Protein AF-A0AAE0DU82-F1 (afdb_monomer)

Sequence (336 aa):
MIIFVWNACGLNSPRAFNILQNHKRDSNPDIMFLMETRCKQAKLETWRSKLGFDGKLVVDSVGNSGGLCLFWSNAVEVDLLSYSSGHIDVRVRQCSKPIWRFSGFYGNPVPTQRKHYWTLLRRLAGMCNLPWLCIGDFNEILYESEKVGGLKKSWQQMSEFREALDDCSLEDMGFVGPAYTWCNKREGTEMILERLGRGICSHEWRLAFPHSVITHMEFWGSDHRSLVLEAMDSSMGAKVGLKNTNKRFYFEECWAQDHECQDIVNNSWLVDTGGNNTDVILKNIGSCGMQLKAWNILKRRNLRQDIRKTKGCPPRGLSICETRFLEGNYCPRTST

Mean predicted aligned error: 12.9 Å

Nearest PDB structures (foldseek):
  7n8k-assembly2_B  TM=7.914E-01  e=3.452E-16  Homo sapiens
  2v0r-assembly2_B  TM=7.944E-01  e=5.832E-16  Homo sapiens
  7n94-assembly2_B  TM=8.069E-01  e=3.067E-14  Homo sapiens
  8uw3-assembly1_A  TM=6.279E-01  e=2.102E-15  Homo sapiens
  2voa-assembly1_B  TM=6.861E-01  e=1.657E-09  Archaeoglobus fulgidus

Organism: NCBI:txid43782

InterPro domains:
  IPR005135 Endonuclease/exonuclease/phosphatase [PF03372] (6-224)
  IPR036691 Endonuclease/exonuclease/phosphatase superfamily [G3DSA:3.60.10.10] (1-230)
  IPR036691 Endonuclease/exonuclease/phosphatase superfamily [SSF56219] (1-229)

Structure (mmCIF, N/CA/C/O backbone):
data_AF-A0AAE0DU82-F1
#
_entry.id   AF-A0AAE0DU82-F1
#
loop_
_atom_site.group_PDB
_atom_site.id
_atom_site.type_symbol
_atom_site.label_atom_id
_atom_site.label_alt_id
_atom_site.label_comp_id
_atom_site.label_asym_id
_atom_site.label_entity_id
_atom_site.label_seq_id
_atom_site.pdbx_PDB_ins_code
_atom_site.Cartn_x
_atom_site.Cartn_y
_atom_site.Cartn_z
_atom_site.occupancy
_atom_site.B_iso_or_equiv
_atom_site.auth_seq_id
_atom_site.auth_comp_id
_atom_site.auth_asym_id
_atom_site.auth_atom_id
_atom_site.pdbx_PDB_model_num
ATOM 1 N N . MET A 1 1 ? 5.533 8.622 -12.697 1.00 90.06 1 MET A N 1
ATOM 2 C CA . MET A 1 1 ? 4.265 7.866 -12.643 1.00 90.06 1 MET A CA 1
ATOM 3 C C . MET A 1 1 ? 3.673 8.095 -11.277 1.00 90.06 1 MET A C 1
ATOM 5 O O . MET A 1 1 ? 4.424 8.066 -10.308 1.00 90.06 1 MET A O 1
ATOM 9 N N . ILE A 1 2 ? 2.379 8.368 -11.204 1.00 94.81 2 ILE A N 1
ATOM 10 C CA . ILE A 1 2 ? 1.710 8.747 -9.958 1.00 94.81 2 ILE A CA 1
ATOM 11 C C . ILE A 1 2 ? 0.769 7.624 -9.533 1.00 94.81 2 ILE A C 1
ATOM 13 O O . ILE A 1 2 ? -0.062 7.164 -10.317 1.00 94.81 2 ILE A O 1
ATOM 17 N N . ILE A 1 3 ? 0.903 7.189 -8.282 1.00 97.88 3 ILE A N 1
ATOM 18 C CA . ILE A 1 3 ? 0.080 6.142 -7.683 1.00 97.88 3 ILE A CA 1
ATOM 19 C C . ILE A 1 3 ? -0.680 6.747 -6.505 1.00 97.88 3 ILE A C 1
ATOM 21 O O . ILE A 1 3 ? -0.078 7.218 -5.543 1.00 97.88 3 ILE A O 1
ATOM 25 N N . PHE A 1 4 ? -2.008 6.713 -6.571 1.00 97.81 4 PHE A N 1
ATOM 26 C CA . PHE A 1 4 ? -2.886 7.129 -5.482 1.00 97.81 4 PHE A CA 1
ATOM 27 C C . PHE A 1 4 ? -3.378 5.909 -4.708 1.00 97.81 4 PHE A C 1
ATOM 29 O O . PHE A 1 4 ? -3.847 4.942 -5.306 1.00 97.81 4 PHE A O 1
ATOM 36 N N . VAL A 1 5 ? -3.318 5.958 -3.380 1.00 98.12 5 VAL A N 1
ATOM 37 C CA . VAL A 1 5 ? -3.734 4.858 -2.507 1.00 98.12 5 VAL A CA 1
ATOM 38 C C . VAL A 1 5 ? -4.612 5.377 -1.387 1.00 98.12 5 VAL A C 1
ATOM 40 O O . VAL A 1 5 ? -4.241 6.325 -0.695 1.00 98.12 5 VAL A O 1
ATOM 43 N N . TRP A 1 6 ? -5.771 4.757 -1.167 1.00 96.69 6 TRP A N 1
ATOM 44 C CA . TRP A 1 6 ? -6.672 5.224 -0.120 1.00 96.69 6 TRP A CA 1
ATOM 45 C C . TRP A 1 6 ? -7.565 4.134 0.460 1.00 96.69 6 TRP A C 1
ATOM 47 O O . TRP A 1 6 ? -8.247 3.412 -0.266 1.00 96.69 6 TRP A O 1
ATOM 57 N N . ASN A 1 7 ? -7.594 4.057 1.790 1.00 96.12 7 ASN A N 1
ATOM 58 C CA . ASN A 1 7 ? -8.642 3.348 2.507 1.00 96.12 7 ASN A CA 1
ATOM 59 C C . ASN A 1 7 ? -9.837 4.299 2.641 1.00 96.12 7 ASN A C 1
ATOM 61 O O . ASN A 1 7 ? -9.815 5.266 3.405 1.00 96.12 7 ASN A O 1
ATOM 65 N N . ALA A 1 8 ? -10.855 4.064 1.818 1.00 91.38 8 ALA A N 1
ATOM 66 C CA . ALA A 1 8 ? -11.940 5.014 1.639 1.00 91.38 8 ALA A CA 1
ATOM 67 C C . ALA A 1 8 ? -13.082 4.831 2.647 1.00 91.38 8 ALA A C 1
ATOM 69 O O . ALA A 1 8 ? -13.958 5.692 2.726 1.00 91.38 8 ALA A O 1
ATOM 70 N N . CYS A 1 9 ? -13.096 3.721 3.396 1.00 90.56 9 CYS A N 1
ATOM 71 C CA . CYS A 1 9 ? -14.144 3.383 4.365 1.00 90.56 9 CYS A CA 1
ATOM 72 C C . CYS A 1 9 ? -15.578 3.490 3.811 1.00 90.56 9 CYS A C 1
ATOM 74 O O . CYS A 1 9 ? -16.533 3.797 4.529 1.00 90.56 9 CYS A O 1
ATOM 76 N N . GLY A 1 10 ? -15.735 3.172 2.527 1.00 87.56 10 GLY A N 1
ATOM 77 C CA . GLY A 1 10 ? -16.993 3.155 1.800 1.00 87.56 10 GLY A CA 1
ATOM 78 C C . GLY A 1 10 ? -17.086 4.229 0.720 1.00 87.56 10 GLY A C 1
ATOM 79 O O . GLY A 1 10 ? -17.100 5.429 0.978 1.00 87.56 10 GLY A O 1
ATOM 80 N N . LEU A 1 11 ? -17.294 3.780 -0.514 1.00 86.38 11 LEU A N 1
ATOM 81 C CA . LEU A 1 11 ? -17.494 4.630 -1.691 1.00 86.38 11 LEU A CA 1
ATOM 82 C C . LEU A 1 11 ? -18.977 4.835 -2.022 1.00 86.38 11 LEU A C 1
ATOM 84 O O . LEU A 1 11 ? -19.351 5.257 -3.114 1.00 86.38 11 LEU A O 1
ATOM 88 N N . ASN A 1 12 ? -19.872 4.553 -1.073 1.00 82.75 12 ASN A N 1
ATOM 89 C CA . ASN A 1 12 ? -21.305 4.619 -1.329 1.00 82.75 12 ASN A CA 1
ATOM 90 C C . ASN A 1 12 ? -21.920 6.026 -1.278 1.00 82.75 12 ASN A C 1
ATOM 92 O O . ASN A 1 12 ? -23.134 6.139 -1.417 1.00 82.75 12 ASN A O 1
ATOM 96 N N . SER A 1 13 ? -21.117 7.091 -1.183 1.00 84.19 13 SER A N 1
ATOM 97 C CA . SER A 1 13 ? -21.605 8.472 -1.091 1.00 84.19 13 SER A CA 1
ATOM 98 C C . SER A 1 13 ? -21.130 9.366 -2.251 1.00 84.19 13 SER A C 1
ATOM 100 O O . SER A 1 13 ? -20.004 9.205 -2.730 1.00 84.19 13 SER A O 1
ATOM 102 N N . PRO A 1 14 ? -21.934 10.365 -2.675 1.00 84.31 14 PRO A N 1
ATOM 103 C CA . PRO A 1 14 ? -21.485 11.403 -3.610 1.00 84.31 14 PRO A CA 1
ATOM 104 C C . PRO A 1 14 ? -20.272 12.183 -3.092 1.00 84.31 14 PRO A C 1
ATOM 106 O O . PRO A 1 14 ? -19.395 12.562 -3.860 1.00 84.31 14 PRO A O 1
ATOM 109 N N . ARG A 1 15 ? -20.182 12.372 -1.768 1.00 85.12 15 ARG A N 1
ATOM 110 C CA . ARG A 1 15 ? -19.039 13.024 -1.122 1.00 85.12 15 ARG A CA 1
ATOM 111 C C . ARG A 1 15 ? -17.735 12.273 -1.393 1.00 85.12 15 ARG A C 1
ATOM 113 O O . ARG A 1 15 ? -16.755 12.906 -1.769 1.00 85.12 15 ARG A O 1
ATOM 120 N N . ALA A 1 16 ? -17.734 10.946 -1.246 1.00 85.62 16 ALA A N 1
ATOM 121 C CA . ALA A 1 16 ? -16.565 10.118 -1.545 1.00 85.62 16 ALA A CA 1
ATOM 122 C C . ALA A 1 16 ? -16.157 10.219 -3.024 1.00 85.62 16 ALA A C 1
ATOM 124 O O . ALA A 1 16 ? -14.968 10.301 -3.324 1.00 85.62 16 ALA A O 1
ATOM 125 N N . PHE A 1 17 ? -17.130 10.292 -3.941 1.00 89.56 17 PHE A N 1
ATOM 126 C CA . PHE A 1 17 ? -16.843 10.507 -5.360 1.00 89.56 17 PHE A CA 1
ATOM 127 C C . PHE A 1 17 ? -16.178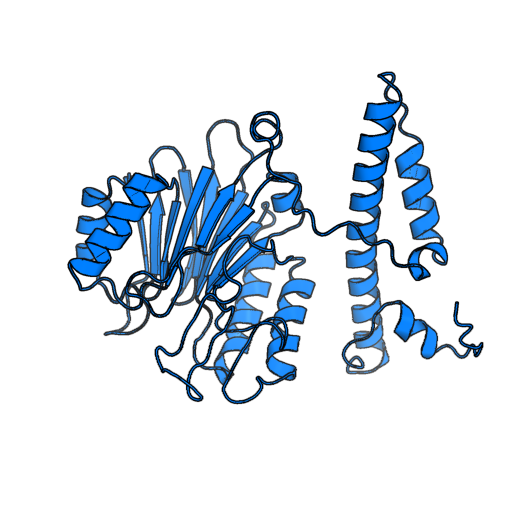 11.867 -5.609 1.00 89.56 17 PHE A C 1
ATOM 129 O O . PHE A 1 17 ? -15.146 11.922 -6.267 1.00 89.56 17 PHE A O 1
ATOM 136 N N . ASN A 1 18 ? -16.715 12.950 -5.038 1.00 86.88 18 ASN A N 1
ATOM 137 C CA . ASN A 1 18 ? -16.149 14.293 -5.199 1.00 86.88 18 ASN A CA 1
ATOM 138 C C . ASN A 1 18 ? -14.713 14.380 -4.657 1.00 86.88 18 ASN A C 1
ATOM 140 O O . ASN A 1 18 ? -13.865 15.032 -5.261 1.00 86.88 18 ASN A O 1
ATOM 144 N N . ILE A 1 19 ? -14.423 13.693 -3.548 1.00 85.75 19 ILE A N 1
ATOM 145 C CA . ILE A 1 19 ? -13.066 13.595 -2.994 1.00 85.75 19 ILE A CA 1
ATOM 146 C C . ILE A 1 19 ? -12.125 12.903 -3.986 1.00 85.75 19 ILE A C 1
ATOM 148 O O . ILE A 1 19 ? -11.064 13.444 -4.297 1.00 85.75 19 ILE A O 1
ATOM 152 N N . LEU A 1 20 ? -12.518 11.747 -4.534 1.00 89.19 20 LEU A N 1
ATOM 153 C CA . LEU A 1 20 ? -11.708 11.064 -5.548 1.00 89.19 20 LEU A CA 1
ATOM 154 C C . LEU A 1 20 ? -11.545 11.893 -6.822 1.00 89.19 20 LEU A C 1
ATOM 156 O O . LEU A 1 20 ? -10.467 11.893 -7.407 1.00 89.19 20 LEU A O 1
ATOM 160 N N . GLN A 1 21 ? -12.587 12.608 -7.245 1.00 90.50 21 GLN A N 1
ATOM 161 C CA . GLN A 1 21 ? -12.535 13.467 -8.423 1.00 90.50 21 GLN A CA 1
ATOM 162 C C . GLN A 1 21 ? -11.571 14.640 -8.222 1.00 90.50 21 GLN A C 1
ATOM 164 O O . GLN A 1 21 ? -10.791 14.937 -9.124 1.00 90.50 21 GLN A O 1
ATOM 169 N N . ASN A 1 22 ? -11.564 15.262 -7.038 1.00 84.94 22 ASN A N 1
ATOM 170 C CA . ASN A 1 22 ? -10.585 16.292 -6.692 1.00 84.94 22 ASN A CA 1
ATOM 171 C C . ASN A 1 22 ? -9.163 15.723 -6.723 1.00 84.94 22 ASN A C 1
ATOM 173 O O . ASN A 1 22 ? -8.316 16.260 -7.424 1.00 84.94 22 ASN A O 1
ATOM 177 N N . HIS A 1 23 ? -8.914 14.574 -6.086 1.00 83.06 23 HIS A N 1
ATOM 178 C CA . HIS A 1 23 ? -7.597 13.936 -6.151 1.00 83.06 23 HIS A CA 1
ATOM 179 C C . HIS A 1 23 ? -7.181 13.564 -7.578 1.00 83.06 23 HIS A C 1
ATOM 181 O O . HIS A 1 23 ? -6.016 13.742 -7.942 1.00 83.06 23 HIS A O 1
ATOM 187 N N . LYS A 1 24 ? -8.117 13.081 -8.405 1.00 86.50 24 LYS A N 1
ATOM 188 C CA . LYS A 1 24 ? -7.863 12.784 -9.818 1.00 86.50 24 LYS A CA 1
ATOM 189 C C . LYS A 1 24 ? -7.501 14.048 -10.595 1.00 86.50 24 LYS A C 1
ATOM 191 O O . LYS A 1 24 ? -6.575 14.000 -11.392 1.00 86.50 24 LYS A O 1
ATOM 196 N N . ARG A 1 25 ? -8.164 15.175 -10.338 1.00 83.19 25 ARG A N 1
ATOM 197 C CA . ARG A 1 25 ? -7.818 16.463 -10.950 1.00 83.19 25 ARG A CA 1
ATOM 198 C C . ARG A 1 25 ? -6.448 16.966 -10.491 1.00 83.19 25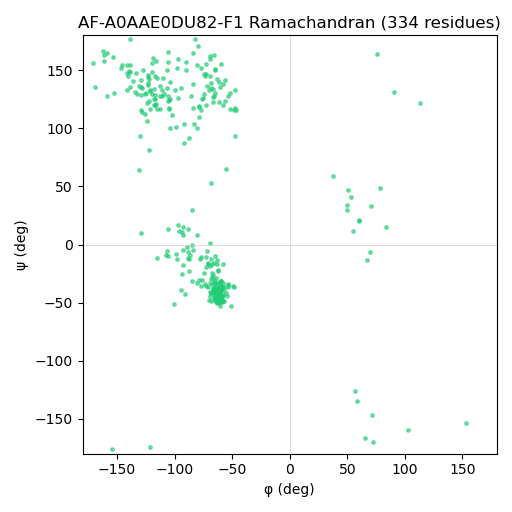 ARG A C 1
ATOM 200 O O . ARG A 1 25 ? -5.666 17.406 -11.322 1.00 83.19 25 ARG A O 1
ATOM 207 N N . ASP A 1 26 ? -6.167 16.889 -9.194 1.00 77.88 26 ASP A N 1
ATOM 208 C CA . ASP A 1 26 ? -5.009 17.556 -8.597 1.00 77.88 26 ASP A CA 1
ATOM 209 C C . ASP A 1 26 ? -3.705 16.763 -8.801 1.00 77.88 26 ASP A C 1
ATOM 211 O O . ASP A 1 26 ? -2.643 17.354 -8.966 1.00 77.88 26 ASP A O 1
ATOM 215 N N . SER A 1 27 ? -3.776 15.425 -8.813 1.00 81.12 27 SER A N 1
ATOM 216 C CA . SER A 1 27 ? -2.597 14.548 -8.940 1.00 81.12 27 SER A CA 1
ATOM 217 C C . SER A 1 27 ? -2.560 13.712 -10.219 1.00 81.12 27 SER A C 1
ATOM 219 O O . SER A 1 27 ? -1.535 13.111 -10.510 1.00 81.12 27 SER A O 1
ATOM 221 N N . ASN A 1 28 ? -3.660 13.649 -10.976 1.00 89.94 28 ASN A N 1
ATOM 222 C CA . ASN A 1 28 ? -3.808 12.844 -12.193 1.00 89.94 28 ASN A CA 1
ATOM 223 C C . ASN A 1 28 ? -3.110 11.464 -12.148 1.00 89.94 28 ASN A C 1
ATOM 225 O O . ASN A 1 28 ? -2.250 11.183 -12.982 1.00 89.94 28 ASN A O 1
ATOM 229 N N . PRO A 1 29 ? -3.463 10.589 -11.187 1.00 95.31 29 PRO A N 1
ATOM 230 C CA . PRO A 1 29 ? -2.777 9.322 -10.995 1.00 95.31 29 PRO A CA 1
ATOM 231 C C . PRO A 1 29 ? -2.914 8.409 -12.213 1.00 95.31 29 PRO A C 1
ATOM 233 O O . PRO A 1 29 ? -3.990 8.319 -12.820 1.00 95.31 29 PRO A O 1
ATOM 236 N N . ASP A 1 30 ? -1.820 7.705 -12.498 1.00 95.81 30 ASP A N 1
ATOM 237 C CA . ASP A 1 30 ? -1.733 6.625 -13.478 1.00 95.81 30 ASP A CA 1
ATOM 238 C C . ASP A 1 30 ? -2.351 5.339 -12.926 1.00 95.81 30 ASP A C 1
ATOM 240 O O . ASP A 1 30 ? -2.988 4.594 -13.661 1.00 95.81 30 ASP A O 1
ATOM 244 N N . ILE A 1 31 ? -2.183 5.095 -11.621 1.00 98.06 31 ILE A N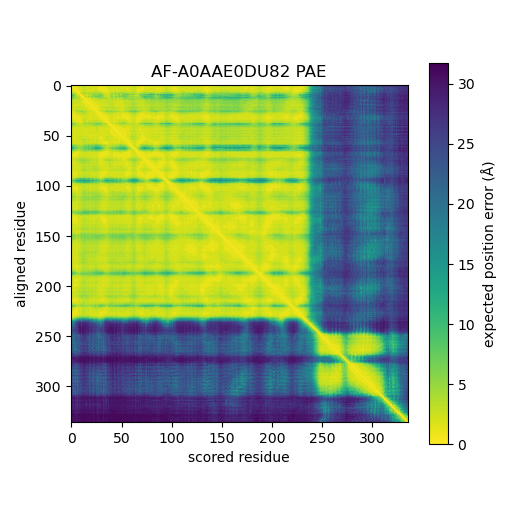 1
ATOM 245 C CA . ILE A 1 31 ? -2.751 3.958 -10.890 1.00 98.06 31 ILE A CA 1
ATOM 246 C C . ILE A 1 31 ? -3.465 4.484 -9.642 1.00 98.06 31 ILE A C 1
ATOM 248 O O . ILE A 1 31 ? -2.926 5.309 -8.906 1.00 98.06 31 ILE A O 1
ATOM 252 N N . MET A 1 32 ? -4.666 3.982 -9.367 1.00 98.19 32 MET A N 1
ATOM 253 C CA . MET A 1 32 ? -5.437 4.304 -8.167 1.00 98.19 32 MET A CA 1
ATOM 254 C C . MET A 1 32 ? -5.877 3.021 -7.461 1.00 98.19 32 MET A C 1
ATOM 256 O O . MET A 1 32 ? -6.690 2.270 -7.992 1.00 98.19 32 MET A O 1
ATOM 260 N N . PHE A 1 33 ? -5.362 2.780 -6.256 1.00 98.56 33 PHE A N 1
ATOM 261 C CA . PHE A 1 33 ? -5.732 1.648 -5.408 1.00 98.56 33 PHE A CA 1
ATOM 262 C C . PHE A 1 33 ? -6.632 2.096 -4.250 1.00 98.56 33 PHE A C 1
ATOM 264 O O . PHE A 1 33 ? -6.277 2.971 -3.461 1.00 98.56 33 PHE A O 1
ATOM 271 N N . LEU A 1 34 ? -7.807 1.484 -4.143 1.00 97.62 34 LEU A N 1
ATOM 272 C CA . LEU A 1 34 ? -8.841 1.814 -3.169 1.00 97.62 34 LEU A CA 1
ATOM 273 C C . LEU A 1 34 ? -9.156 0.589 -2.311 1.00 97.62 34 LEU A C 1
ATOM 275 O O . LEU A 1 34 ? -9.382 -0.503 -2.834 1.00 97.62 34 LEU A O 1
ATOM 279 N N . MET A 1 35 ? -9.215 0.795 -0.999 1.00 97.25 35 MET A N 1
ATOM 280 C CA . MET A 1 35 ? -9.546 -0.221 0.003 1.00 97.25 35 MET A CA 1
ATOM 281 C C . MET A 1 35 ? -10.849 0.142 0.713 1.00 97.25 35 MET A C 1
ATOM 283 O O . MET A 1 35 ? -11.245 1.312 0.722 1.00 97.25 35 MET A O 1
ATOM 287 N N . GLU A 1 36 ? -11.508 -0.862 1.300 1.00 95.50 36 GLU A N 1
ATOM 288 C CA . GLU A 1 36 ? -12.820 -0.711 1.947 1.00 95.50 36 GLU A CA 1
ATOM 289 C C . GLU A 1 36 ? -13.813 -0.003 1.020 1.00 95.50 36 GLU A C 1
ATOM 291 O O . GLU A 1 36 ? -14.500 0.949 1.395 1.00 95.50 36 GLU A O 1
ATOM 296 N N . THR A 1 37 ? -13.874 -0.439 -0.241 1.00 94.25 37 THR A N 1
ATOM 297 C CA . THR A 1 37 ? -14.748 0.207 -1.226 1.00 94.25 37 THR A CA 1
ATOM 298 C C . THR A 1 37 ? -16.218 0.063 -0.845 1.00 94.25 37 THR A C 1
ATOM 300 O O . THR A 1 37 ? -17.007 0.976 -1.105 1.00 94.25 37 THR A O 1
ATOM 303 N N . ARG A 1 38 ? -16.594 -1.064 -0.216 1.00 92.25 38 ARG A N 1
ATOM 304 C CA . ARG A 1 38 ? -17.973 -1.409 0.186 1.00 92.25 38 ARG A CA 1
ATOM 305 C C . ARG A 1 38 ? -18.980 -1.239 -0.958 1.00 92.25 38 ARG A C 1
ATOM 307 O O . ARG A 1 38 ? -20.143 -0.898 -0.745 1.00 92.25 38 ARG A O 1
ATOM 314 N N . CYS A 1 39 ? -18.511 -1.419 -2.189 1.00 87.94 39 CYS A N 1
ATOM 315 C CA . CYS A 1 39 ? -19.268 -1.221 -3.417 1.00 87.94 39 CYS A CA 1
ATOM 316 C C . CYS A 1 39 ? -19.180 -2.468 -4.287 1.00 87.94 39 CYS A C 1
ATOM 318 O O . CYS A 1 39 ? -18.169 -3.166 -4.293 1.00 87.94 39 CYS A O 1
ATOM 320 N N . LYS A 1 40 ? -20.233 -2.704 -5.070 1.00 87.94 40 LYS A N 1
ATOM 321 C CA . LYS A 1 40 ? -20.241 -3.742 -6.102 1.00 87.94 40 LYS A CA 1
ATOM 322 C C . LYS A 1 40 ? -19.529 -3.264 -7.365 1.00 87.94 40 LYS A C 1
ATOM 324 O O . LYS A 1 40 ? -19.519 -2.066 -7.670 1.00 87.94 40 LYS A O 1
ATOM 329 N N . GLN A 1 41 ? -19.017 -4.217 -8.137 1.00 91.12 41 GLN A N 1
ATOM 330 C CA . GLN A 1 41 ? -18.299 -3.984 -9.391 1.00 91.12 41 GLN A CA 1
ATOM 331 C C . GLN A 1 41 ? -19.005 -3.036 -10.382 1.00 91.12 41 GLN A C 1
ATOM 333 O O . GLN A 1 41 ? -18.328 -2.251 -11.050 1.00 91.12 41 GLN A O 1
ATOM 338 N N . ALA A 1 42 ? -20.342 -3.063 -10.460 1.00 92.75 42 ALA A N 1
ATOM 339 C CA . ALA A 1 42 ? -21.122 -2.188 -11.342 1.00 92.75 42 ALA A CA 1
ATOM 340 C C . ALA A 1 42 ? -20.979 -0.699 -10.980 1.00 92.75 42 ALA A C 1
ATOM 342 O O . ALA A 1 42 ? -20.754 0.140 -11.848 1.00 92.75 42 ALA A O 1
ATOM 343 N N . LYS A 1 43 ? -21.021 -0.359 -9.686 1.00 91.94 43 LYS A N 1
ATOM 344 C CA . LYS A 1 43 ? -20.822 1.025 -9.232 1.00 91.94 43 LYS A CA 1
ATOM 345 C C . LYS A 1 43 ? -19.394 1.493 -9.491 1.00 91.94 43 LYS A C 1
ATOM 347 O O . LYS A 1 43 ? -19.187 2.622 -9.930 1.00 91.94 43 LYS A O 1
ATOM 352 N N . LEU A 1 44 ? -18.422 0.610 -9.266 1.00 94.75 44 LEU A N 1
ATOM 353 C CA . LEU A 1 44 ? -17.016 0.886 -9.554 1.00 94.75 44 LEU A CA 1
ATOM 354 C C . LEU A 1 44 ? -16.749 1.029 -11.061 1.00 94.75 44 LEU A C 1
ATOM 356 O O . LEU A 1 44 ? -15.845 1.769 -11.427 1.00 94.75 44 LEU A O 1
ATOM 360 N N . GLU A 1 45 ? -17.560 0.416 -11.936 1.00 96.19 45 GLU A N 1
ATOM 361 C CA . GLU A 1 45 ? -17.527 0.714 -13.377 1.00 96.19 45 GLU A CA 1
ATOM 362 C C . GLU A 1 45 ? -17.915 2.159 -13.660 1.00 96.19 45 GLU A C 1
ATOM 364 O O . GLU A 1 45 ? -17.171 2.883 -14.312 1.00 96.19 45 GLU A O 1
ATOM 369 N N . THR A 1 46 ? -19.045 2.607 -13.109 1.00 95.25 46 THR A N 1
ATOM 370 C CA . THR A 1 46 ? -19.479 3.997 -13.267 1.00 95.25 46 THR A CA 1
ATOM 371 C C . THR A 1 46 ? -18.414 4.970 -12.764 1.00 95.25 46 THR A C 1
ATOM 373 O O . THR A 1 46 ? -18.189 6.011 -13.375 1.00 95.25 46 THR A O 1
ATOM 376 N N . TRP A 1 47 ? -17.745 4.640 -11.657 1.00 94.56 47 TRP A N 1
ATOM 377 C CA . TRP A 1 47 ? -16.679 5.471 -11.102 1.00 94.56 47 TRP A CA 1
ATOM 378 C C . TRP A 1 47 ? -15.440 5.477 -11.992 1.00 94.56 47 TRP A C 1
ATOM 380 O O . TRP A 1 47 ? -14.934 6.561 -12.268 1.00 94.56 47 TRP A O 1
ATOM 390 N N . ARG A 1 48 ? -15.005 4.315 -12.498 1.00 96.69 48 ARG A N 1
ATOM 391 C CA . ARG A 1 48 ? -13.903 4.199 -13.466 1.00 96.69 48 ARG A CA 1
ATOM 392 C C . ARG A 1 48 ? -14.127 5.136 -14.652 1.00 96.69 48 ARG A C 1
ATOM 394 O O . ARG A 1 48 ? -13.270 5.970 -14.933 1.00 96.69 48 ARG A O 1
ATOM 401 N N . SER A 1 49 ? -15.297 5.048 -15.293 1.00 96.50 49 SER A N 1
ATOM 402 C CA . SER A 1 49 ? -15.628 5.878 -16.456 1.00 96.50 49 SER A CA 1
ATOM 403 C C . SER A 1 49 ? -15.673 7.366 -16.110 1.00 96.50 49 SER A C 1
ATOM 405 O O . SER A 1 49 ? -15.087 8.174 -16.821 1.00 96.50 49 SER A O 1
ATOM 407 N N . LYS A 1 50 ? -16.321 7.748 -14.999 1.00 95.50 50 LYS A N 1
ATOM 408 C CA . LYS A 1 50 ? -16.433 9.163 -14.599 1.00 95.50 50 LYS A CA 1
ATOM 409 C C . LYS A 1 50 ? -15.106 9.787 -14.159 1.00 95.50 50 LYS A C 1
ATOM 411 O O . LYS A 1 50 ? -14.936 10.993 -14.296 1.00 95.50 50 LYS A O 1
ATOM 416 N N . LEU A 1 51 ? -14.193 8.991 -13.606 1.00 95.44 51 LEU A N 1
ATOM 417 C CA . LEU A 1 51 ? -12.843 9.424 -13.234 1.00 95.44 51 LEU A CA 1
ATOM 418 C C . LEU A 1 51 ? -11.865 9.382 -14.422 1.00 95.44 51 LEU A C 1
ATOM 420 O O . LEU A 1 51 ? -10.720 9.805 -14.270 1.00 95.44 51 LEU A O 1
ATOM 424 N N . GLY A 1 52 ? -12.299 8.891 -15.590 1.00 95.56 52 GLY A N 1
ATOM 425 C CA . GLY A 1 52 ? -11.485 8.841 -16.804 1.00 95.56 52 GLY A CA 1
ATOM 426 C C . GLY A 1 52 ? -10.350 7.820 -16.743 1.00 95.56 52 GLY A C 1
ATOM 427 O O . GLY A 1 52 ? -9.281 8.074 -17.285 1.00 95.56 52 GLY A O 1
ATOM 428 N N . PHE A 1 53 ? -10.546 6.699 -16.044 1.00 97.50 53 PHE A N 1
ATOM 429 C CA . PHE A 1 53 ? -9.610 5.574 -16.088 1.00 97.50 53 PHE A CA 1
ATOM 430 C C . PHE A 1 53 ? -9.982 4.600 -17.202 1.00 97.50 53 PHE A C 1
ATOM 432 O O . PHE A 1 53 ? -11.162 4.420 -17.515 1.00 97.50 53 PHE A O 1
ATOM 439 N N . ASP A 1 54 ? -8.980 3.927 -17.754 1.00 97.62 54 ASP A N 1
ATOM 440 C CA . ASP A 1 54 ? -9.127 3.004 -18.876 1.00 97.62 54 ASP A CA 1
ATOM 441 C C . ASP A 1 54 ? -9.384 1.578 -18.386 1.00 97.62 54 ASP A C 1
ATOM 443 O O . ASP A 1 54 ? -10.299 0.912 -18.869 1.00 97.62 54 ASP A O 1
ATOM 447 N N . GLY A 1 55 ? -8.672 1.138 -17.349 1.00 97.31 55 GLY A N 1
ATOM 448 C CA . GLY A 1 55 ? -8.810 -0.206 -16.795 1.00 97.31 55 GLY A CA 1
ATOM 449 C C . GLY A 1 55 ? -9.268 -0.248 -15.340 1.00 97.31 55 GLY A C 1
ATOM 450 O O . GLY A 1 55 ? -9.186 0.740 -14.601 1.00 97.31 55 GLY A O 1
ATOM 451 N N . LYS A 1 56 ? -9.782 -1.416 -14.930 1.00 97.69 56 LYS A N 1
ATOM 452 C CA . LYS A 1 56 ? -10.084 -1.721 -13.529 1.00 97.69 56 LYS A CA 1
ATOM 453 C C . LYS A 1 56 ? -9.878 -3.193 -13.173 1.00 97.69 56 LYS A C 1
ATOM 455 O O . LYS A 1 56 ? -10.130 -4.079 -13.985 1.00 97.69 56 LYS A O 1
ATOM 460 N N . LEU A 1 57 ? -9.561 -3.442 -11.908 1.00 97.75 57 LEU A N 1
ATOM 461 C CA . LEU A 1 57 ? -9.676 -4.732 -11.232 1.00 97.75 57 LEU A CA 1
ATOM 462 C C . LEU A 1 57 ? -10.454 -4.516 -9.940 1.00 97.75 57 LEU A C 1
ATOM 464 O O . LEU A 1 57 ? -10.199 -3.559 -9.213 1.00 97.75 57 LEU A O 1
ATOM 468 N N . VAL A 1 58 ? -11.415 -5.392 -9.664 1.00 97.19 58 VAL A N 1
ATOM 469 C CA . VAL A 1 58 ? -12.291 -5.281 -8.495 1.00 97.19 58 VAL A CA 1
ATOM 470 C C . VAL A 1 58 ? -12.289 -6.603 -7.750 1.00 97.19 58 VAL A C 1
ATOM 472 O O . VAL A 1 58 ? -12.547 -7.647 -8.341 1.00 97.19 58 VAL A O 1
ATOM 475 N N . VAL A 1 59 ? -12.046 -6.531 -6.446 1.00 95.75 59 VAL A N 1
ATOM 476 C CA . VAL A 1 59 ? -12.363 -7.597 -5.497 1.00 95.75 59 VAL A CA 1
ATOM 477 C C . VAL A 1 59 ? -13.597 -7.135 -4.736 1.00 95.75 59 VAL A C 1
ATOM 479 O O . VAL A 1 59 ? -13.553 -6.101 -4.070 1.00 95.75 59 VAL A O 1
ATOM 482 N N . ASP A 1 60 ? -14.708 -7.855 -4.872 1.00 91.50 60 ASP A N 1
ATOM 483 C CA . ASP A 1 60 ? -15.984 -7.438 -4.288 1.00 91.50 60 ASP A CA 1
ATOM 484 C C . ASP A 1 60 ? -15.952 -7.412 -2.752 1.00 91.50 60 ASP A C 1
ATOM 486 O O . ASP A 1 60 ? -15.266 -8.197 -2.094 1.00 91.50 60 ASP A O 1
ATOM 490 N N . SER A 1 61 ? -16.754 -6.517 -2.170 1.00 88.19 61 SER A N 1
ATOM 491 C CA . SER A 1 61 ? -17.016 -6.511 -0.732 1.00 88.19 61 SER A CA 1
ATOM 492 C C . SER A 1 61 ? -17.940 -7.665 -0.325 1.00 88.19 61 SER A C 1
ATOM 494 O O . SER A 1 61 ? -18.899 -8.012 -1.034 1.00 88.19 61 SER A O 1
ATOM 496 N N . VAL A 1 62 ? -17.701 -8.210 0.871 1.00 83.00 62 VAL A N 1
ATOM 497 C CA . VAL A 1 62 ? -18.610 -9.164 1.518 1.00 83.00 62 VAL A CA 1
ATOM 498 C C . VAL A 1 62 ? -19.564 -8.361 2.396 1.00 83.00 62 VAL A C 1
ATOM 500 O O . VAL A 1 62 ? -19.190 -7.835 3.445 1.00 83.00 62 VAL A O 1
ATOM 503 N N . GLY A 1 63 ? -20.800 -8.191 1.921 1.00 82.12 63 GLY A N 1
ATOM 504 C CA . GLY A 1 63 ? -21.748 -7.252 2.521 1.00 82.12 63 GLY A CA 1
ATOM 505 C C . GLY A 1 63 ? -21.173 -5.830 2.564 1.00 82.12 63 GLY A C 1
ATOM 506 O O . GLY A 1 63 ? -20.710 -5.309 1.544 1.00 82.12 63 GLY A O 1
ATOM 507 N N . ASN A 1 64 ? -21.172 -5.232 3.758 1.00 77.56 64 ASN A N 1
ATOM 508 C CA . ASN A 1 64 ? -20.672 -3.878 4.025 1.00 77.56 64 ASN A CA 1
ATOM 509 C C . ASN A 1 64 ? -19.195 -3.833 4.458 1.00 77.56 64 ASN A C 1
ATOM 511 O O . ASN A 1 64 ? -18.761 -2.815 4.991 1.00 77.56 64 ASN A O 1
ATOM 515 N N . SER A 1 65 ? -18.430 -4.912 4.272 1.00 84.31 65 SER A N 1
ATOM 516 C CA . SER A 1 65 ? -17.031 -4.984 4.703 1.00 84.31 65 SER A CA 1
ATOM 517 C C . SER A 1 65 ? -16.091 -5.298 3.543 1.00 84.31 65 SER A C 1
ATOM 519 O O . SER A 1 65 ? -16.382 -6.141 2.686 1.00 84.31 65 SER A O 1
ATOM 521 N N . GLY A 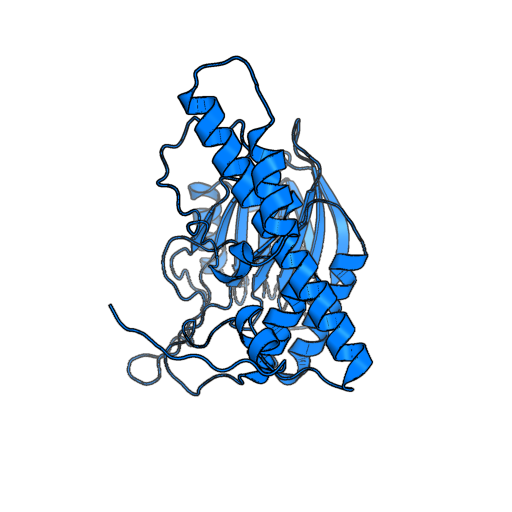1 66 ? -14.950 -4.608 3.536 1.00 89.88 66 GLY A N 1
ATOM 522 C CA . GLY A 1 66 ? -13.877 -4.831 2.582 1.00 89.88 66 GLY A CA 1
ATOM 523 C C . GLY A 1 66 ? -14.219 -4.346 1.176 1.00 89.88 66 GLY A C 1
ATOM 524 O O . GLY A 1 66 ? -14.927 -3.354 0.972 1.00 89.88 66 GLY A O 1
ATOM 525 N N . GLY A 1 67 ? -13.686 -5.067 0.198 1.00 95.31 67 GLY A N 1
ATOM 526 C CA . GLY A 1 67 ? -13.694 -4.679 -1.202 1.00 95.31 67 GLY A CA 1
ATOM 527 C C . GLY A 1 67 ? -12.450 -3.871 -1.559 1.00 95.31 67 GLY A C 1
ATOM 528 O O . GLY A 1 67 ? -12.091 -2.918 -0.863 1.00 95.31 67 GLY A O 1
ATOM 529 N N . LEU A 1 68 ? -11.802 -4.269 -2.650 1.00 97.62 68 LEU A N 1
ATOM 530 C CA . LEU A 1 68 ? -10.601 -3.641 -3.190 1.00 97.62 68 LEU A CA 1
ATOM 531 C C . LEU A 1 68 ? -10.861 -3.232 -4.634 1.00 97.62 68 LEU A C 1
ATOM 533 O O . LEU A 1 68 ? -11.580 -3.914 -5.364 1.00 97.62 68 LEU A O 1
ATOM 537 N N . CYS A 1 69 ? -10.265 -2.129 -5.062 1.00 97.94 69 CYS A N 1
ATOM 538 C CA . CYS A 1 69 ? -10.348 -1.694 -6.445 1.00 97.94 69 CYS A CA 1
ATOM 539 C C . CYS A 1 69 ? -9.016 -1.114 -6.895 1.00 97.94 69 CYS A C 1
ATOM 541 O O . CYS A 1 69 ? -8.436 -0.286 -6.201 1.00 97.94 69 CYS A O 1
ATOM 543 N N . LEU A 1 70 ? -8.558 -1.526 -8.068 1.00 98.62 70 LEU A N 1
ATOM 544 C CA . LEU A 1 70 ? -7.415 -0.945 -8.752 1.00 98.62 70 LEU A CA 1
ATOM 545 C C . LEU A 1 70 ? -7.911 -0.335 -10.059 1.00 98.62 70 LEU A C 1
ATOM 547 O O . LEU A 1 70 ? -8.473 -1.055 -10.876 1.00 98.62 70 LEU A O 1
ATOM 551 N N . PHE A 1 71 ? -7.716 0.963 -10.257 1.00 98.44 71 PHE A N 1
ATOM 552 C CA . PHE A 1 71 ? -7.898 1.632 -11.543 1.00 98.44 71 PHE A CA 1
ATOM 553 C C . PHE A 1 71 ? -6.544 1.975 -12.152 1.00 98.44 71 PHE A C 1
ATOM 555 O O . PHE A 1 71 ? -5.594 2.239 -11.414 1.00 98.44 71 PHE A O 1
ATOM 562 N N . TRP A 1 72 ? -6.467 2.011 -13.481 1.00 98.25 72 TRP A N 1
ATOM 563 C CA . TRP A 1 72 ? -5.283 2.501 -14.185 1.00 98.25 72 TRP A CA 1
ATOM 564 C C . TRP A 1 72 ? -5.634 3.215 -15.493 1.00 98.25 72 TRP A C 1
ATOM 566 O O . TRP A 1 72 ? -6.700 2.987 -16.073 1.00 98.25 72 TRP A O 1
ATOM 576 N N . SER A 1 73 ? -4.760 4.125 -15.918 1.00 96.62 73 SER A N 1
ATOM 577 C CA . SER A 1 73 ? -4.837 4.811 -17.212 1.00 96.62 73 SER A CA 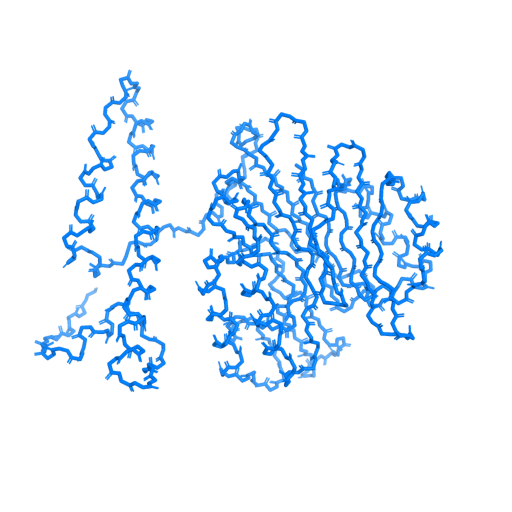1
ATOM 578 C C . SER A 1 73 ? -4.212 3.970 -18.329 1.00 96.62 73 SER A C 1
ATOM 580 O O . SER A 1 73 ? -3.439 3.050 -18.078 1.00 96.62 73 SER A O 1
ATOM 582 N N . ASN A 1 74 ? -4.482 4.325 -19.581 1.00 94.62 74 ASN A N 1
ATOM 583 C CA . ASN A 1 74 ? -3.865 3.728 -20.768 1.00 94.62 74 ASN A CA 1
ATOM 584 C C . ASN A 1 74 ? -2.347 3.972 -20.881 1.00 94.62 74 ASN A C 1
ATOM 586 O O . ASN A 1 74 ? -1.691 3.355 -21.717 1.00 94.62 74 ASN A O 1
ATOM 590 N N . ALA A 1 75 ? -1.776 4.840 -20.040 1.00 92.31 75 ALA A N 1
ATOM 591 C CA . ALA A 1 75 ? -0.335 5.063 -19.956 1.00 92.31 75 ALA A CA 1
ATOM 592 C C . ALA A 1 75 ? 0.410 3.895 -19.283 1.00 92.31 75 ALA A C 1
ATOM 594 O O . ALA A 1 75 ? 1.647 3.870 -19.280 1.00 92.31 75 ALA A O 1
ATOM 595 N N . VAL A 1 76 ? -0.332 2.960 -18.682 1.00 94.81 76 VAL A N 1
ATOM 596 C CA . VAL A 1 76 ? 0.200 1.822 -17.942 1.00 94.81 76 VAL A CA 1
ATOM 597 C C . VAL A 1 76 ? -0.533 0.547 -18.347 1.00 94.81 76 VAL A C 1
ATOM 599 O O . VAL A 1 76 ? -1.758 0.481 -18.355 1.00 94.81 76 VAL A O 1
ATOM 602 N N . GLU A 1 77 ? 0.231 -0.495 -18.641 1.00 96.56 77 GLU A N 1
ATOM 603 C CA . GLU A 1 77 ? -0.282 -1.846 -18.827 1.00 96.56 77 GLU A CA 1
ATOM 604 C C . GLU A 1 77 ? -0.174 -2.614 -17.505 1.00 96.56 77 GLU A C 1
ATOM 606 O O . GLU A 1 77 ? 0.843 -2.544 -16.802 1.00 96.56 77 GLU A O 1
ATOM 611 N N . VAL A 1 78 ? -1.247 -3.322 -17.158 1.00 97.94 78 VAL A N 1
ATOM 612 C CA . VAL A 1 78 ? -1.415 -4.005 -15.876 1.00 97.94 78 VAL A CA 1
ATOM 613 C C . VAL A 1 78 ? -1.815 -5.454 -16.134 1.00 97.94 78 VAL A C 1
ATOM 615 O O . VAL A 1 78 ? -2.918 -5.709 -16.615 1.00 97.94 78 VAL A O 1
ATOM 618 N N . ASP A 1 79 ? -0.951 -6.396 -15.748 1.00 97.56 79 ASP A N 1
ATOM 619 C CA . ASP A 1 79 ? -1.249 -7.832 -15.798 1.00 97.56 79 ASP A CA 1
ATOM 620 C C . ASP A 1 79 ? -1.516 -8.360 -14.387 1.00 97.56 79 ASP A C 1
ATOM 622 O O . ASP A 1 79 ? -0.665 -8.253 -13.500 1.00 97.56 79 ASP A O 1
ATOM 626 N N . LEU A 1 80 ? -2.678 -8.975 -14.168 1.00 98.12 80 LEU A N 1
ATOM 627 C CA . LEU A 1 80 ? -3.014 -9.596 -12.887 1.00 98.12 80 LEU A CA 1
ATOM 628 C C . LEU A 1 80 ? -2.111 -10.806 -12.602 1.00 98.12 80 LEU A C 1
ATOM 630 O O . LEU A 1 80 ? -2.044 -11.734 -13.403 1.00 98.12 80 LEU A O 1
ATOM 634 N N . LEU A 1 81 ? -1.469 -10.819 -11.430 1.00 97.62 81 LEU A N 1
ATOM 635 C CA . LEU A 1 81 ? -0.687 -11.959 -10.938 1.00 97.62 81 LEU A CA 1
ATOM 636 C C . LEU A 1 81 ? -1.486 -12.773 -9.920 1.00 97.62 81 LEU A C 1
ATOM 638 O O . LEU A 1 81 ? -1.595 -13.992 -10.033 1.00 97.62 81 LEU A O 1
ATOM 642 N N . SER A 1 82 ? -2.047 -12.105 -8.911 1.00 97.62 82 SER A N 1
ATOM 643 C CA . SER A 1 82 ? -2.886 -12.738 -7.892 1.00 97.62 82 SER A CA 1
ATOM 644 C C . SER A 1 82 ? -3.749 -11.710 -7.164 1.00 97.62 82 SER A C 1
ATOM 646 O O . SER A 1 82 ? -3.517 -10.505 -7.248 1.00 97.62 82 SER A O 1
ATOM 648 N N . TYR A 1 83 ? -4.787 -12.175 -6.474 1.00 97.56 83 TYR A N 1
ATOM 649 C CA . TYR A 1 83 ? -5.628 -11.321 -5.644 1.00 97.56 83 TYR A CA 1
ATOM 650 C C . TYR A 1 83 ? -6.275 -12.118 -4.511 1.00 97.56 83 TYR A C 1
ATOM 652 O O . TYR A 1 83 ? -6.377 -13.346 -4.549 1.00 97.56 83 TYR A O 1
ATOM 660 N N . SER A 1 84 ? -6.730 -11.406 -3.486 1.00 95.94 84 SER A N 1
ATOM 661 C CA . SER A 1 84 ? -7.628 -11.911 -2.448 1.00 95.94 84 SER A CA 1
ATOM 662 C C . SER A 1 84 ? -8.412 -10.745 -1.846 1.00 95.94 84 SER A C 1
ATOM 664 O O . SER A 1 84 ? -8.242 -9.599 -2.252 1.00 95.94 84 SER A O 1
ATOM 666 N N . SER A 1 85 ? -9.222 -10.995 -0.817 1.00 93.56 85 SER A N 1
ATOM 667 C CA . SER A 1 85 ? -9.832 -9.922 -0.015 1.00 93.56 85 SER A CA 1
ATOM 668 C C . SER A 1 85 ? -8.811 -8.973 0.632 1.00 93.56 85 SER A C 1
ATOM 670 O O . SER A 1 85 ? -9.180 -7.889 1.075 1.00 93.56 85 SER A O 1
ATOM 672 N N . GLY A 1 86 ? -7.542 -9.385 0.705 1.00 95.50 86 GLY A N 1
ATOM 673 C CA . GLY A 1 86 ? -6.455 -8.659 1.347 1.00 95.50 86 GLY A CA 1
ATOM 674 C C . GLY A 1 86 ? -5.431 -8.026 0.412 1.00 95.50 86 GLY A C 1
ATOM 675 O O . GLY A 1 86 ? -4.562 -7.305 0.891 1.00 95.50 86 GLY A O 1
ATOM 676 N N . HIS A 1 87 ? -5.477 -8.314 -0.892 1.00 97.81 87 HIS A N 1
ATOM 677 C CA . HIS A 1 87 ? -4.524 -7.733 -1.835 1.00 97.81 87 HIS A CA 1
ATOM 678 C C . HIS A 1 87 ? -4.993 -7.800 -3.292 1.00 97.81 87 HIS A C 1
ATOM 680 O O . HIS A 1 87 ? -5.776 -8.671 -3.671 1.00 97.81 87 HIS A O 1
ATOM 686 N N . ILE A 1 88 ? -4.435 -6.915 -4.112 1.00 98.62 88 ILE A N 1
ATOM 687 C CA . ILE A 1 88 ? -4.383 -7.038 -5.571 1.00 98.62 88 ILE A CA 1
ATOM 688 C C . ILE A 1 88 ? -2.909 -6.950 -5.960 1.00 98.62 88 ILE A C 1
ATOM 690 O O . ILE A 1 88 ? -2.257 -5.957 -5.645 1.00 98.62 88 ILE A O 1
ATOM 694 N N . ASP A 1 89 ? -2.386 -7.975 -6.624 1.00 98.56 89 ASP A N 1
ATOM 695 C CA . ASP A 1 89 ? -0.996 -8.053 -7.063 1.00 98.56 89 ASP A CA 1
ATOM 696 C C . ASP A 1 89 ? -0.912 -8.136 -8.583 1.00 98.56 89 ASP A C 1
ATOM 698 O O . ASP A 1 89 ? -1.529 -9.000 -9.213 1.00 98.56 89 ASP A O 1
ATOM 702 N N . VAL A 1 90 ? -0.152 -7.219 -9.170 1.00 98.62 90 VAL A N 1
ATOM 703 C CA . VAL A 1 90 ? -0.084 -7.025 -10.614 1.00 98.62 90 VAL A CA 1
ATOM 704 C C . VAL A 1 90 ? 1.344 -6.761 -11.068 1.00 98.62 90 VAL A C 1
ATOM 706 O O . VAL A 1 90 ? 2.159 -6.158 -10.365 1.00 98.62 90 VAL A O 1
ATOM 709 N N . ARG A 1 91 ? 1.642 -7.179 -12.292 1.00 98.31 91 ARG A N 1
ATOM 710 C CA . ARG A 1 91 ? 2.801 -6.703 -13.037 1.00 98.31 91 ARG A CA 1
ATOM 711 C C . ARG A 1 91 ? 2.425 -5.393 -13.713 1.00 98.31 91 ARG A C 1
ATOM 713 O O . ARG A 1 91 ? 1.337 -5.270 -14.265 1.00 98.31 91 ARG A O 1
ATOM 720 N N . VAL A 1 92 ? 3.344 -4.439 -13.677 1.00 97.69 92 VAL A N 1
ATOM 721 C CA . VAL A 1 92 ? 3.170 -3.111 -14.249 1.00 97.69 92 VAL A CA 1
ATOM 722 C C . VAL A 1 92 ? 4.218 -2.869 -15.326 1.00 97.69 92 VAL A C 1
ATOM 724 O O . VAL A 1 92 ? 5.420 -3.036 -15.093 1.00 97.69 92 VAL A O 1
ATOM 727 N N . ARG A 1 93 ? 3.759 -2.436 -16.501 1.00 95.25 93 ARG A N 1
ATOM 728 C CA . ARG A 1 93 ? 4.608 -2.006 -17.613 1.00 95.25 93 ARG A CA 1
ATOM 729 C C . ARG A 1 93 ? 4.223 -0.589 -18.034 1.00 95.25 93 ARG A C 1
ATOM 731 O O . ARG A 1 93 ? 3.058 -0.283 -18.256 1.00 95.25 93 ARG A O 1
ATOM 738 N N . GLN A 1 94 ? 5.223 0.279 -18.145 1.00 88.44 94 GLN A N 1
ATOM 739 C CA . GLN A 1 94 ? 5.094 1.622 -18.707 1.00 88.44 94 GLN A CA 1
ATOM 740 C C . GLN A 1 94 ? 6.085 1.745 -19.867 1.00 88.44 94 GLN A C 1
ATOM 742 O O . GLN A 1 94 ? 7.176 1.173 -19.809 1.00 88.44 94 GLN A O 1
ATOM 747 N N . CYS A 1 95 ? 5.701 2.464 -20.925 1.00 81.81 95 CYS A N 1
ATOM 748 C CA . CYS A 1 95 ? 6.544 2.643 -22.107 1.00 81.81 95 CYS A CA 1
ATOM 749 C C . CYS A 1 95 ? 7.947 3.136 -21.710 1.00 81.81 95 CYS A C 1
ATOM 751 O O . CYS A 1 95 ? 8.078 4.076 -20.923 1.00 81.81 95 CYS A O 1
ATOM 753 N N . SER A 1 96 ? 8.981 2.477 -22.236 1.00 79.12 96 SER A N 1
ATOM 754 C CA . SER A 1 96 ? 10.395 2.804 -22.001 1.00 79.12 96 SER A CA 1
ATOM 755 C C . SER A 1 96 ? 10.862 2.749 -20.537 1.00 79.12 96 SER A C 1
ATOM 757 O O . SER A 1 96 ? 11.897 3.329 -20.211 1.00 79.12 96 SER A O 1
ATOM 759 N N . LYS A 1 97 ? 10.142 2.047 -19.648 1.00 82.44 97 LYS A N 1
ATOM 760 C CA . LYS A 1 97 ? 10.546 1.833 -18.248 1.00 82.44 97 LYS A CA 1
ATOM 761 C C . LYS A 1 97 ? 10.711 0.354 -17.903 1.00 82.44 97 LYS A C 1
ATOM 763 O O . LYS A 1 97 ? 10.086 -0.491 -18.548 1.00 82.44 97 LYS A O 1
ATOM 768 N N . PRO A 1 98 ? 11.515 0.022 -16.872 1.00 85.81 98 PRO A N 1
ATOM 769 C CA . PRO A 1 98 ? 11.614 -1.345 -16.379 1.00 85.81 98 PRO A CA 1
ATOM 770 C C . PRO A 1 98 ? 10.240 -1.892 -15.989 1.00 85.81 98 PRO A C 1
ATOM 772 O O . PRO A 1 98 ? 9.425 -1.175 -15.408 1.00 85.81 98 PRO A O 1
ATOM 775 N N . ILE A 1 99 ? 9.996 -3.169 -16.282 1.00 95.12 99 ILE A N 1
ATOM 776 C CA . ILE A 1 99 ? 8.824 -3.878 -15.766 1.00 95.12 99 ILE A CA 1
ATOM 777 C C . ILE A 1 99 ? 9.023 -4.080 -14.266 1.00 95.12 99 ILE A C 1
ATOM 779 O O . ILE A 1 99 ? 10.079 -4.533 -13.824 1.00 95.12 99 ILE A O 1
ATOM 783 N N . TRP A 1 100 ? 7.996 -3.774 -13.489 1.00 96.81 100 TRP A N 1
ATOM 784 C CA . TRP A 1 100 ? 8.019 -3.902 -12.038 1.00 96.81 100 TRP A CA 1
ATOM 785 C C . TRP A 1 100 ? 6.684 -4.472 -11.547 1.00 96.81 100 TRP A C 1
ATOM 787 O O . TRP A 1 100 ? 5.786 -4.777 -12.335 1.00 96.81 100 TRP A O 1
ATOM 797 N N . ARG A 1 101 ? 6.567 -4.702 -10.244 1.00 97.75 101 ARG 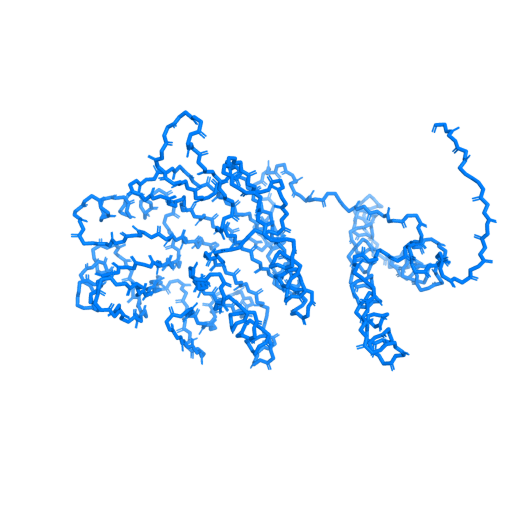A N 1
ATOM 798 C CA . ARG A 1 101 ? 5.419 -5.345 -9.607 1.00 97.75 101 ARG A CA 1
ATOM 799 C C . ARG A 1 101 ? 4.799 -4.426 -8.569 1.00 97.75 101 ARG A C 1
ATOM 801 O O . ARG A 1 101 ? 5.499 -3.916 -7.695 1.00 97.75 101 ARG A O 1
ATOM 808 N N . PHE A 1 102 ? 3.482 -4.288 -8.631 1.00 98.56 102 PHE A N 1
ATOM 809 C CA . PHE A 1 102 ? 2.680 -3.541 -7.675 1.00 98.56 102 PHE A CA 1
ATOM 810 C C . PHE A 1 102 ? 1.789 -4.489 -6.876 1.00 98.56 102 PHE A C 1
ATOM 812 O O . PHE A 1 102 ? 1.001 -5.229 -7.462 1.00 98.56 102 PHE A O 1
ATOM 819 N N . SER A 1 103 ? 1.839 -4.401 -5.549 1.00 98.62 103 SER A N 1
ATOM 820 C CA . SER A 1 103 ? 0.803 -4.974 -4.690 1.00 98.62 103 SER A CA 1
ATOM 821 C C . SER A 1 103 ? 0.068 -3.872 -3.936 1.00 98.62 103 SER A C 1
ATOM 823 O O . SER A 1 103 ? 0.645 -3.184 -3.093 1.00 98.62 103 SER A O 1
ATOM 825 N N . GLY A 1 104 ? -1.227 -3.736 -4.203 1.00 98.62 104 GLY A N 1
ATOM 826 C CA . GLY A 1 104 ? -2.134 -3.013 -3.324 1.00 98.62 104 GLY A CA 1
ATOM 827 C C . GLY A 1 104 ? -2.499 -3.913 -2.149 1.00 98.62 104 GLY A C 1
ATOM 828 O O . GLY A 1 104 ? -3.065 -4.984 -2.371 1.00 98.62 104 GLY A O 1
ATOM 829 N N . PHE A 1 105 ? -2.171 -3.515 -0.919 1.00 98.31 105 PHE A N 1
ATOM 830 C CA . PHE A 1 105 ? -2.304 -4.370 0.266 1.00 9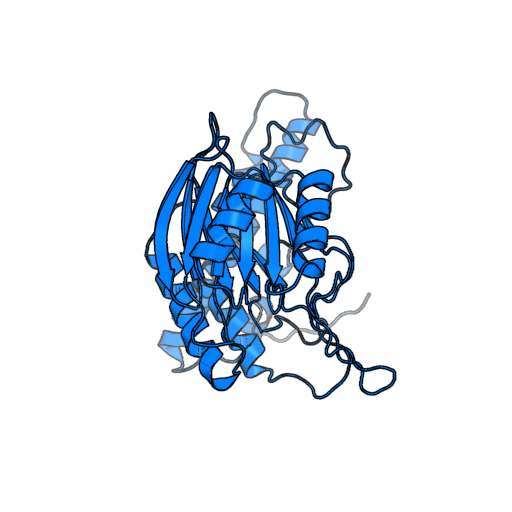8.31 105 PHE A CA 1
ATOM 831 C C . PHE A 1 105 ? -3.283 -3.799 1.294 1.00 98.31 105 PHE A C 1
ATOM 833 O O . PHE A 1 105 ? -3.214 -2.625 1.643 1.00 98.31 105 PHE A O 1
ATOM 840 N N . TYR A 1 106 ? -4.176 -4.643 1.804 1.00 97.50 106 TYR A N 1
ATOM 841 C CA . TYR A 1 106 ? -5.122 -4.310 2.866 1.00 97.50 106 TYR A CA 1
ATOM 842 C C . TYR A 1 106 ? -5.049 -5.379 3.959 1.00 97.50 106 TYR A C 1
ATOM 844 O O . TYR A 1 106 ? -5.689 -6.424 3.863 1.00 97.50 106 TYR A O 1
ATOM 852 N N . GLY A 1 107 ? -4.223 -5.134 4.978 1.00 95.62 107 GLY A N 1
ATOM 853 C CA . GLY A 1 107 ? -3.993 -6.014 6.121 1.00 95.62 107 GLY A CA 1
ATOM 854 C C . GLY A 1 107 ? -5.267 -6.301 6.914 1.00 95.62 107 GLY A C 1
ATOM 855 O O . GLY A 1 107 ? -6.200 -5.502 6.912 1.00 95.62 107 GLY A O 1
ATOM 856 N N . ASN A 1 108 ? -5.320 -7.425 7.637 1.00 93.62 108 ASN A N 1
ATOM 857 C CA . ASN A 1 108 ? -6.511 -7.742 8.428 1.00 93.62 108 ASN A CA 1
ATOM 858 C C . ASN A 1 108 ? -6.709 -6.724 9.572 1.00 93.62 108 ASN A C 1
ATOM 860 O O . ASN A 1 108 ? -5.791 -6.547 10.386 1.00 93.62 108 ASN A O 1
ATOM 864 N N . PRO A 1 109 ? -7.896 -6.107 9.708 1.00 92.38 109 PRO A N 1
ATOM 865 C CA . PRO A 1 109 ? -8.168 -5.213 10.830 1.00 92.38 109 PRO A CA 1
ATOM 866 C C . PRO A 1 109 ? -8.146 -5.955 12.174 1.00 92.38 109 PRO A C 1
ATOM 868 O O . PRO A 1 109 ? -7.764 -5.371 13.189 1.00 92.38 109 PRO A O 1
ATOM 871 N N . VAL A 1 110 ? -8.475 -7.255 12.188 1.00 93.69 110 VAL A N 1
ATOM 872 C CA . VAL A 1 110 ? -8.495 -8.091 13.395 1.00 93.69 110 VAL A CA 1
ATOM 873 C C . VAL A 1 110 ? -7.063 -8.478 13.800 1.00 93.69 110 VAL A C 1
ATOM 875 O O . VAL A 1 110 ? -6.413 -9.242 13.077 1.00 93.69 110 VAL A O 1
ATOM 878 N N . PRO A 1 111 ? -6.561 -8.041 14.975 1.00 92.31 111 PRO A N 1
ATOM 879 C CA . PRO A 1 111 ? -5.156 -8.224 15.351 1.00 92.31 111 PRO A CA 1
ATOM 880 C C . PRO A 1 111 ? -4.693 -9.689 15.384 1.00 92.31 111 PRO A C 1
ATOM 882 O O . PRO A 1 111 ? -3.579 -9.997 14.967 1.00 92.31 111 PRO A O 1
ATOM 885 N N . THR A 1 112 ? -5.553 -10.613 15.822 1.00 92.88 112 THR A N 1
ATOM 886 C CA . THR A 1 112 ? -5.244 -12.055 15.889 1.00 92.88 112 THR A CA 1
ATOM 887 C C . THR A 1 112 ? -5.109 -12.714 14.513 1.00 92.88 112 THR A C 1
ATOM 889 O O . THR A 1 112 ? -4.513 -13.787 14.401 1.00 92.88 112 THR A O 1
ATOM 892 N N . GLN A 1 113 ? -5.627 -12.072 13.463 1.00 94.50 113 GLN A N 1
ATOM 893 C CA . GLN A 1 113 ? -5.605 -12.572 12.089 1.00 94.50 113 GLN A CA 1
ATOM 894 C C . GLN A 1 113 ? -4.462 -11.984 11.247 1.00 94.50 113 GLN A C 1
ATOM 896 O O . GLN A 1 113 ? -4.166 -12.514 10.175 1.00 94.50 113 GLN A O 1
ATOM 901 N N . ARG A 1 114 ? -3.774 -10.932 11.722 1.00 94.38 114 ARG A N 1
ATOM 902 C CA . ARG A 1 114 ? -2.681 -10.260 10.986 1.00 94.38 114 ARG A CA 1
ATOM 903 C C . ARG A 1 114 ? -1.513 -11.183 10.651 1.00 94.38 114 ARG A C 1
ATOM 905 O O . ARG A 1 114 ? -0.929 -11.054 9.581 1.00 94.38 114 ARG A O 1
ATOM 912 N N . LYS A 1 115 ? -1.236 -12.188 11.488 1.00 94.06 115 LYS A N 1
ATOM 913 C CA . LYS A 1 115 ? -0.205 -13.204 11.211 1.00 94.06 115 LYS A CA 1
ATOM 914 C C . LYS A 1 115 ? -0.384 -13.888 9.849 1.00 94.06 115 LYS A C 1
ATOM 916 O O . LYS A 1 115 ? 0.598 -14.114 9.149 1.00 94.06 115 LYS A O 1
ATOM 921 N N . HIS A 1 116 ? -1.626 -14.136 9.420 1.00 95.50 116 HIS A N 1
ATOM 922 C CA . HIS A 1 116 ? -1.908 -14.738 8.113 1.00 95.50 116 HIS A CA 1
ATOM 923 C C . HIS A 1 116 ? -1.534 -13.802 6.956 1.00 95.50 116 HIS A C 1
ATOM 925 O O . HIS A 1 116 ? -1.159 -14.264 5.882 1.00 95.50 116 HIS A O 1
ATOM 931 N N . TYR A 1 117 ? -1.579 -12.490 7.184 1.00 96.50 117 TYR A N 1
ATOM 932 C CA . TYR A 1 117 ? -1.1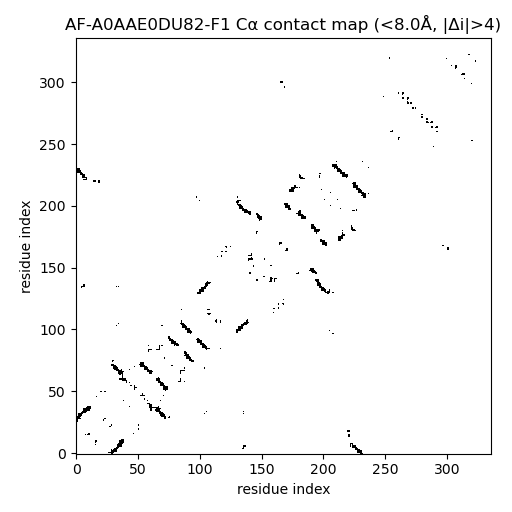88 -11.476 6.209 1.00 96.50 117 TYR A CA 1
ATOM 933 C C . TYR A 1 117 ? 0.331 -11.313 6.131 1.00 96.50 117 TYR A C 1
ATOM 935 O O . TYR A 1 117 ? 0.866 -11.092 5.049 1.00 96.50 117 TYR A O 1
ATOM 943 N N . TRP A 1 118 ? 1.049 -11.535 7.232 1.00 97.44 118 TRP A N 1
ATOM 944 C CA . TRP A 1 118 ? 2.508 -11.672 7.211 1.00 97.44 118 TRP A CA 1
ATOM 945 C C . TRP A 1 118 ? 2.955 -12.936 6.478 1.00 97.44 118 TRP A C 1
ATOM 947 O O . TRP A 1 118 ? 3.944 -12.913 5.747 1.00 97.44 118 TRP A O 1
ATOM 957 N N . THR A 1 119 ? 2.225 -14.043 6.623 1.00 97.31 119 THR A N 1
ATOM 958 C CA . THR A 1 119 ? 2.444 -15.244 5.805 1.00 97.31 119 THR A CA 1
ATOM 959 C C . THR A 1 119 ? 2.134 -14.981 4.330 1.00 97.31 119 THR A C 1
ATOM 961 O O . THR A 1 119 ? 2.907 -15.394 3.468 1.00 97.31 119 THR A O 1
ATOM 964 N N . LEU A 1 120 ? 1.048 -14.259 4.028 1.00 96.81 120 LEU A N 1
ATOM 965 C CA . LEU A 1 120 ? 0.712 -13.844 2.665 1.00 96.81 120 LEU A CA 1
ATOM 966 C C . LEU A 1 120 ? 1.829 -12.998 2.050 1.00 96.81 120 LEU A C 1
ATOM 968 O O . LEU A 1 120 ? 2.246 -13.294 0.937 1.00 96.81 120 LEU A O 1
ATOM 972 N N . LEU A 1 121 ? 2.350 -12.001 2.770 1.00 97.31 121 LEU A N 1
ATOM 973 C CA . LEU A 1 121 ? 3.428 -11.141 2.278 1.00 97.31 121 LEU A CA 1
ATOM 974 C C . LEU A 1 121 ? 4.678 -11.959 1.910 1.00 97.31 121 LEU A C 1
ATOM 976 O O . LEU A 1 121 ? 5.211 -11.799 0.815 1.00 97.31 121 LEU A O 1
ATOM 980 N N . ARG A 1 122 ? 5.076 -12.915 2.763 1.00 97.75 122 ARG A N 1
ATOM 981 C CA . ARG A 1 122 ? 6.186 -13.847 2.482 1.00 97.75 122 ARG A CA 1
ATOM 982 C C . ARG A 1 122 ? 5.922 -14.740 1.275 1.00 97.75 122 ARG A C 1
ATOM 984 O O . ARG A 1 122 ? 6.817 -14.965 0.464 1.00 97.75 122 ARG A O 1
ATOM 991 N N . ARG A 1 123 ? 4.692 -15.238 1.127 1.00 96.81 123 ARG A N 1
ATOM 992 C CA . ARG A 1 123 ? 4.297 -16.022 -0.049 1.00 96.81 123 ARG A CA 1
ATOM 993 C C . ARG A 1 123 ? 4.389 -15.178 -1.318 1.00 96.81 123 ARG A C 1
ATOM 995 O O . ARG A 1 123 ? 4.950 -15.643 -2.302 1.00 96.81 123 ARG A O 1
ATOM 1002 N N . LEU A 1 124 ? 3.876 -13.948 -1.283 1.00 96.38 124 LEU A N 1
ATOM 1003 C CA . LEU A 1 124 ? 3.952 -13.017 -2.405 1.00 96.38 124 LEU A CA 1
ATOM 1004 C C . LEU A 1 124 ? 5.409 -12.748 -2.787 1.00 96.38 124 LEU A C 1
ATOM 1006 O O . LEU A 1 124 ? 5.715 -12.822 -3.976 1.00 96.38 124 LEU A O 1
ATOM 1010 N N . ALA A 1 125 ? 6.299 -12.525 -1.815 1.00 95.62 125 ALA A N 1
ATOM 1011 C CA . ALA A 1 125 ? 7.732 -12.340 -2.053 1.00 95.62 125 ALA A CA 1
ATOM 1012 C C . ALA A 1 125 ? 8.351 -13.515 -2.832 1.00 95.62 125 ALA A C 1
ATOM 1014 O O . ALA A 1 125 ? 9.102 -13.301 -3.775 1.00 95.62 125 ALA A O 1
ATOM 1015 N N . GLY A 1 126 ? 7.979 -14.755 -2.496 1.00 93.19 126 GLY A N 1
ATOM 1016 C CA . GLY A 1 126 ? 8.480 -15.958 -3.171 1.00 93.19 126 GLY A CA 1
ATOM 1017 C C . GLY A 1 126 ? 7.859 -16.263 -4.541 1.00 93.19 126 GLY A C 1
ATOM 1018 O O . GLY A 1 126 ? 8.345 -17.151 -5.234 1.00 93.19 126 GLY A O 1
ATOM 1019 N N . MET A 1 127 ? 6.785 -15.574 -4.944 1.00 90.81 127 MET A N 1
ATOM 1020 C CA . MET A 1 127 ? 6.069 -15.864 -6.198 1.00 90.81 127 MET A CA 1
ATOM 1021 C C . MET A 1 127 ? 6.632 -15.135 -7.423 1.00 90.81 127 MET A C 1
ATOM 1023 O O . MET A 1 127 ? 6.369 -15.557 -8.548 1.00 90.81 127 MET A O 1
ATOM 1027 N N . CYS A 1 128 ? 7.341 -14.018 -7.242 1.00 91.44 128 CYS A N 1
ATOM 1028 C CA . CYS A 1 128 ? 7.792 -13.187 -8.355 1.00 91.44 128 CYS A CA 1
ATOM 1029 C C . CYS A 1 128 ? 8.981 -12.307 -7.954 1.00 91.44 128 CYS A C 1
ATOM 1031 O O . CYS A 1 128 ? 8.876 -11.531 -7.008 1.00 91.44 128 CYS A O 1
ATOM 1033 N N . ASN A 1 129 ? 10.053 -12.363 -8.750 1.00 92.88 129 ASN A N 1
ATOM 1034 C CA . ASN A 1 129 ? 11.324 -11.667 -8.502 1.00 92.88 129 ASN A CA 1
ATOM 1035 C C . ASN A 1 129 ? 11.428 -10.294 -9.194 1.00 92.88 129 ASN A C 1
ATOM 1037 O O . ASN A 1 129 ? 12.512 -9.727 -9.291 1.00 92.88 129 ASN A O 1
ATOM 1041 N N . LEU A 1 130 ? 10.327 -9.775 -9.745 1.00 97.25 130 LEU A N 1
ATOM 1042 C CA . LEU A 1 130 ? 10.310 -8.423 -10.307 1.00 97.25 130 LEU A CA 1
ATOM 1043 C C . LEU A 1 130 ? 10.536 -7.374 -9.206 1.00 97.25 130 LEU A C 1
ATOM 1045 O O . LEU A 1 130 ? 10.069 -7.594 -8.086 1.00 97.25 130 LEU A O 1
ATOM 1049 N N . PRO A 1 131 ? 11.132 -6.208 -9.535 1.00 97.31 131 PRO A N 1
ATOM 1050 C CA . PRO A 1 131 ? 11.209 -5.069 -8.627 1.00 97.31 131 PRO A CA 1
ATOM 1051 C C . PRO A 1 131 ? 9.838 -4.780 -8.021 1.00 97.31 131 PRO A C 1
ATOM 1053 O O . PRO A 1 131 ? 8.887 -4.460 -8.733 1.00 97.31 131 PRO A O 1
ATOM 1056 N N . TRP A 1 132 ? 9.715 -4.941 -6.713 1.00 98.38 132 TRP A N 1
ATOM 1057 C CA . TRP A 1 132 ? 8.435 -4.971 -6.026 1.00 98.38 132 TRP A CA 1
ATOM 1058 C C . TRP A 1 132 ? 8.200 -3.727 -5.176 1.00 98.38 132 TRP A C 1
ATOM 1060 O O . TRP A 1 132 ? 9.034 -3.365 -4.343 1.00 98.38 132 TRP A O 1
ATOM 1070 N N . LEU A 1 133 ? 7.034 -3.117 -5.369 1.00 98.50 133 LEU A N 1
ATOM 1071 C CA . LEU A 1 133 ? 6.437 -2.118 -4.497 1.00 98.50 133 LEU A CA 1
ATOM 1072 C C . LEU A 1 133 ? 5.118 -2.665 -3.951 1.00 98.50 133 LEU A C 1
ATOM 1074 O O . LEU A 1 133 ? 4.238 -3.073 -4.710 1.00 98.50 133 LEU A O 1
ATOM 1078 N N . CYS A 1 134 ? 4.958 -2.602 -2.637 1.00 98.62 134 CYS A N 1
ATOM 1079 C CA . CYS A 1 134 ? 3.730 -2.946 -1.942 1.00 98.62 134 CYS A CA 1
ATOM 1080 C C . CYS A 1 134 ? 3.268 -1.733 -1.126 1.00 98.62 134 CYS A C 1
ATOM 1082 O O . CYS A 1 134 ? 4.020 -1.193 -0.319 1.00 98.62 134 CYS A O 1
ATOM 1084 N N . ILE A 1 135 ? 2.046 -1.262 -1.347 1.00 98.69 135 ILE A N 1
ATOM 1085 C CA . ILE A 1 135 ? 1.526 -0.053 -0.699 1.00 98.69 135 ILE A CA 1
ATOM 1086 C C . ILE A 1 135 ? 0.068 -0.249 -0.313 1.00 98.69 135 ILE A C 1
ATOM 1088 O O . ILE A 1 135 ? -0.708 -0.902 -1.012 1.00 98.69 135 ILE A O 1
ATOM 1092 N N . GLY A 1 136 ? -0.313 0.334 0.814 1.00 98.31 136 GLY A N 1
ATOM 1093 C CA . GLY A 1 136 ? -1.679 0.258 1.296 1.00 98.31 136 GLY A CA 1
ATOM 1094 C C . GLY A 1 136 ? -1.754 0.390 2.799 1.00 98.31 136 GLY A C 1
ATOM 1095 O O . GLY A 1 136 ? -0.902 1.025 3.420 1.00 98.31 136 GLY A O 1
ATOM 1096 N N . ASP A 1 137 ? -2.803 -0.186 3.360 1.00 98.25 137 ASP A N 1
ATOM 1097 C CA . ASP A 1 137 ? -3.093 -0.167 4.782 1.00 98.25 137 ASP A CA 1
ATOM 1098 C C . ASP A 1 137 ? -2.706 -1.509 5.393 1.00 98.25 137 ASP A C 1
ATOM 1100 O O . ASP A 1 137 ? -3.317 -2.537 5.113 1.00 98.25 137 ASP A O 1
ATOM 1104 N N . PHE A 1 138 ? -1.671 -1.512 6.225 1.00 97.94 138 PHE A N 1
ATOM 1105 C CA . PHE A 1 138 ? -1.154 -2.737 6.828 1.00 97.94 138 PHE A CA 1
ATOM 1106 C C . PHE A 1 138 ? -1.880 -3.102 8.125 1.00 97.94 138 PHE A C 1
ATOM 1108 O O . PHE A 1 138 ? -1.658 -4.191 8.654 1.00 97.94 138 PHE A O 1
ATOM 1115 N N . ASN A 1 139 ? -2.737 -2.212 8.643 1.00 97.56 139 ASN A N 1
ATOM 1116 C CA . ASN A 1 139 ? -3.394 -2.339 9.942 1.00 97.56 139 ASN A CA 1
ATOM 1117 C C . ASN A 1 139 ? -2.432 -2.545 11.137 1.00 97.56 139 ASN A C 1
ATOM 1119 O O . ASN A 1 139 ? -2.872 -2.818 12.254 1.00 97.56 139 ASN A O 1
ATOM 1123 N N . GLU A 1 140 ? -1.121 -2.357 10.949 1.00 97.62 140 GLU A N 1
ATOM 1124 C CA . GLU A 1 140 ? -0.099 -2.484 11.987 1.00 97.62 140 GLU A CA 1
ATOM 1125 C C . GLU A 1 140 ? 0.956 -1.376 11.894 1.00 97.62 140 GLU A C 1
ATOM 1127 O O . GLU A 1 140 ? 1.262 -0.873 10.810 1.00 97.62 140 GLU A O 1
ATOM 1132 N N . ILE A 1 141 ? 1.504 -0.992 13.049 1.00 97.94 141 ILE A N 1
ATOM 1133 C CA . ILE A 1 141 ? 2.609 -0.030 13.149 1.00 97.94 141 ILE A CA 1
ATOM 1134 C C . ILE A 1 141 ? 3.946 -0.768 13.287 1.00 97.94 141 ILE A C 1
ATOM 1136 O O . ILE A 1 141 ? 4.009 -1.871 13.828 1.00 97.94 141 ILE A O 1
ATOM 1140 N N . LEU A 1 142 ? 5.036 -0.157 12.826 1.00 97.19 142 LEU A N 1
ATOM 1141 C CA . LEU A 1 142 ? 6.381 -0.705 12.989 1.00 97.19 142 LEU A CA 1
ATOM 1142 C C . LEU A 1 142 ? 6.991 -0.335 14.334 1.00 97.19 142 LEU A C 1
ATOM 1144 O O . LEU A 1 142 ? 7.785 -1.110 14.852 1.00 97.19 142 LEU A O 1
ATOM 1148 N N . TYR A 1 143 ? 6.659 0.823 14.901 1.00 96.81 143 TYR A N 1
ATOM 1149 C CA . TYR A 1 143 ? 7.251 1.308 16.149 1.00 96.81 143 TYR A CA 1
ATOM 1150 C C . TYR A 1 143 ? 6.204 1.988 17.025 1.00 96.81 143 TYR A C 1
ATOM 1152 O O . TYR A 1 143 ? 5.226 2.529 16.522 1.00 96.81 143 TYR A O 1
ATOM 1160 N N . GLU A 1 144 ? 6.430 2.016 18.341 1.00 96.12 144 GLU A N 1
ATOM 1161 C CA . GLU A 1 144 ? 5.518 2.675 19.288 1.00 96.12 144 GLU A CA 1
ATOM 1162 C C . GLU A 1 144 ? 5.354 4.176 18.990 1.00 96.12 144 GLU A C 1
ATOM 1164 O O . GLU A 1 144 ? 4.267 4.718 19.160 1.00 96.12 144 GLU A O 1
ATOM 1169 N N . SER A 1 145 ? 6.394 4.825 18.451 1.00 95.94 145 SER A N 1
ATOM 1170 C CA . SER A 1 145 ? 6.364 6.230 18.019 1.00 95.94 145 SER A CA 1
ATOM 1171 C C . SER A 1 145 ? 5.390 6.518 16.871 1.00 95.94 145 SER A C 1
ATOM 1173 O O . SER A 1 145 ? 5.084 7.674 16.600 1.00 95.94 145 SER A O 1
ATOM 1175 N N . GLU A 1 146 ? 4.883 5.488 16.193 1.00 97.62 146 GLU A N 1
ATOM 1176 C CA . GLU A 1 146 ? 3.886 5.617 15.130 1.00 97.62 146 GLU A CA 1
ATOM 1177 C C . GLU A 1 146 ? 2.442 5.586 15.664 1.00 97.62 146 GLU A C 1
ATOM 1179 O O . GLU A 1 146 ? 1.495 5.441 14.884 1.00 97.62 146 GLU A O 1
ATOM 1184 N N . LYS A 1 147 ? 2.265 5.726 16.984 1.00 97.62 147 LYS A N 1
ATOM 1185 C CA . LYS A 1 147 ? 0.972 5.802 17.660 1.00 97.62 147 LYS A CA 1
ATOM 1186 C C . LYS A 1 147 ? 0.951 6.895 18.727 1.00 97.62 147 LYS A C 1
ATOM 1188 O O . LYS A 1 147 ? 1.892 7.047 19.498 1.00 97.62 147 LYS A O 1
ATOM 1193 N N . VAL A 1 148 ? -0.179 7.592 18.821 1.00 94.75 148 VAL A N 1
ATOM 1194 C CA . VAL A 1 148 ? -0.506 8.501 19.927 1.00 94.75 148 VAL A CA 1
ATOM 1195 C C . VAL A 1 148 ? -1.889 8.161 20.467 1.00 94.75 148 VAL A C 1
ATOM 1197 O O . VAL A 1 148 ? -2.799 7.843 19.699 1.00 94.75 148 VAL A O 1
ATOM 1200 N N . GLY A 1 149 ? -2.033 8.236 21.791 1.00 95.31 149 GLY A N 1
ATOM 1201 C CA . GLY A 1 149 ? -3.287 7.980 22.493 1.00 95.31 149 GLY A CA 1
ATOM 1202 C C . GLY A 1 149 ? -3.653 6.496 22.603 1.00 95.31 149 GLY A C 1
ATOM 1203 O O . GLY A 1 149 ? -3.132 5.624 21.898 1.00 95.31 149 GLY A O 1
ATOM 1204 N N . GLY A 1 150 ? -4.596 6.211 23.501 1.00 94.81 150 GLY A N 1
ATOM 1205 C CA . GLY A 1 150 ? -5.068 4.856 23.782 1.00 94.81 150 GLY A CA 1
ATOM 1206 C C . GLY A 1 150 ? -4.007 3.938 24.402 1.00 94.81 150 GLY A C 1
ATOM 1207 O O . GLY A 1 150 ? -2.960 4.375 24.875 1.00 94.81 150 GLY A O 1
ATOM 1208 N N . LEU A 1 151 ? -4.301 2.636 24.414 1.00 93.88 151 LEU A N 1
ATOM 1209 C CA . LEU A 1 151 ? -3.400 1.617 24.957 1.00 93.88 151 LEU A CA 1
ATOM 1210 C C . LEU A 1 151 ? -2.200 1.376 24.038 1.00 93.88 151 LEU A C 1
ATOM 1212 O O . LEU A 1 151 ? -2.321 1.414 22.812 1.00 93.88 151 LEU A O 1
ATOM 1216 N N . LYS A 1 152 ? -1.052 1.054 24.640 1.00 93.44 152 LYS A N 1
ATOM 1217 C CA . LYS A 1 152 ? 0.142 0.627 23.904 1.00 93.44 152 LYS A CA 1
ATOM 1218 C C . LYS A 1 152 ? -0.165 -0.613 23.064 1.00 93.44 152 LYS A C 1
ATOM 1220 O O . LYS A 1 152 ? -0.838 -1.535 23.529 1.00 93.44 152 LYS A O 1
ATOM 1225 N N . LYS A 1 153 ? 0.348 -0.648 21.832 1.00 93.75 153 LYS A N 1
ATOM 1226 C CA . LYS A 1 153 ? 0.242 -1.841 20.984 1.00 93.75 153 LYS A CA 1
ATOM 1227 C C . LYS A 1 153 ? 1.166 -2.952 21.466 1.00 93.75 153 LYS A C 1
ATOM 1229 O O . LYS A 1 153 ? 2.190 -2.708 22.101 1.00 93.75 153 LYS A O 1
ATOM 1234 N N . SER A 1 154 ? 0.801 -4.184 21.120 1.00 95.75 154 SER A N 1
ATOM 1235 C CA . SER A 1 154 ? 1.609 -5.358 21.425 1.00 95.75 154 SER A CA 1
ATOM 1236 C C . SER A 1 154 ? 2.974 -5.263 20.750 1.00 95.75 154 SER A C 1
ATOM 1238 O O . SER A 1 154 ? 3.077 -5.195 19.523 1.00 95.75 154 SER A O 1
ATOM 1240 N N . TRP A 1 155 ? 4.034 -5.328 21.557 1.00 95.81 155 TRP A N 1
ATOM 1241 C CA . TRP A 1 155 ? 5.406 -5.382 21.056 1.00 95.81 155 TRP A CA 1
ATOM 1242 C C . TRP A 1 155 ? 5.623 -6.572 20.116 1.00 95.81 155 TRP A C 1
ATOM 1244 O O . TRP A 1 155 ? 6.314 -6.446 19.105 1.00 95.81 155 TRP A O 1
ATOM 1254 N N . GLN A 1 156 ? 4.987 -7.708 20.418 1.00 96.25 156 GLN A N 1
ATOM 1255 C CA . GLN A 1 156 ? 5.081 -8.912 19.603 1.00 96.25 156 GLN A CA 1
ATOM 1256 C C . GLN A 1 156 ? 4.499 -8.690 18.204 1.00 96.25 156 GLN A C 1
ATOM 1258 O O . GLN A 1 156 ? 5.152 -9.040 17.230 1.00 96.25 156 GLN A O 1
ATOM 1263 N N . GLN A 1 157 ? 3.331 -8.053 18.085 1.00 95.19 157 GLN A N 1
ATOM 1264 C CA . GLN A 1 157 ? 2.706 -7.810 16.778 1.00 95.19 157 GLN A CA 1
ATOM 1265 C C . GLN A 1 157 ? 3.545 -6.872 15.905 1.00 95.19 157 GLN A C 1
ATOM 1267 O O . GLN A 1 157 ? 3.738 -7.138 14.719 1.00 95.19 157 GLN A O 1
ATOM 1272 N N . MET A 1 158 ? 4.119 -5.823 16.506 1.00 97.06 158 MET A N 1
ATOM 1273 C CA . MET A 1 158 ? 5.061 -4.943 15.806 1.00 97.06 158 MET A CA 1
ATOM 1274 C C . MET A 1 158 ? 6.334 -5.698 15.381 1.00 97.06 158 MET A C 1
ATOM 1276 O O . MET A 1 158 ? 6.864 -5.450 14.300 1.00 97.06 158 MET A O 1
ATOM 1280 N N . SER A 1 159 ? 6.835 -6.628 16.210 1.00 97.44 159 SER A N 1
ATOM 1281 C CA . SER A 1 159 ? 7.995 -7.467 15.863 1.00 97.44 159 SER A CA 1
ATOM 1282 C C . SER A 1 159 ? 7.694 -8.402 14.705 1.00 97.44 159 SER A C 1
ATOM 1284 O O . SER A 1 159 ? 8.459 -8.437 13.751 1.00 97.44 159 SER A O 1
ATOM 1286 N N . GLU A 1 160 ? 6.553 -9.088 14.742 1.00 97.50 160 GLU A N 1
ATOM 1287 C CA . GLU A 1 160 ? 6.121 -9.990 13.674 1.00 97.50 160 GLU A CA 1
ATOM 1288 C C . GLU A 1 160 ? 5.982 -9.257 12.333 1.00 97.50 160 GLU A C 1
ATOM 1290 O O . GLU A 1 160 ? 6.327 -9.821 11.292 1.00 97.50 160 GLU A O 1
ATOM 1295 N N . PHE A 1 161 ? 5.534 -7.994 12.350 1.00 97.94 161 PHE A N 1
ATOM 1296 C CA . PHE A 1 161 ? 5.484 -7.175 11.142 1.00 97.94 161 PHE A CA 1
ATOM 1297 C C . PHE A 1 161 ? 6.889 -6.825 10.627 1.00 97.94 161 PHE A C 1
ATOM 1299 O O . PHE A 1 161 ? 7.178 -7.062 9.455 1.00 97.94 161 PHE A O 1
ATOM 1306 N N . ARG A 1 162 ? 7.793 -6.339 11.490 1.00 98.31 162 ARG A N 1
ATOM 1307 C CA . ARG A 1 162 ? 9.195 -6.057 11.113 1.00 98.31 162 ARG A CA 1
ATOM 1308 C C . ARG A 1 162 ? 9.905 -7.300 10.573 1.00 98.31 162 ARG A C 1
ATOM 1310 O O . ARG A 1 162 ? 10.565 -7.229 9.545 1.00 98.31 162 ARG A O 1
ATOM 1317 N N . GLU A 1 163 ? 9.715 -8.445 11.219 1.00 97.94 163 GLU A N 1
ATOM 1318 C CA . GLU A 1 163 ? 10.271 -9.725 10.776 1.00 97.94 163 GLU A CA 1
ATOM 1319 C C . GLU A 1 163 ? 9.727 -10.141 9.408 1.00 97.94 163 GLU A C 1
ATOM 1321 O O . GLU A 1 163 ? 10.476 -10.667 8.593 1.00 97.94 163 GLU A O 1
ATOM 1326 N N . ALA A 1 164 ? 8.448 -9.882 9.117 1.00 98.06 164 ALA A N 1
ATOM 1327 C CA . ALA A 1 164 ? 7.891 -10.143 7.794 1.00 98.06 164 ALA A CA 1
ATOM 1328 C C . ALA A 1 164 ? 8.538 -9.273 6.709 1.00 98.06 164 ALA A C 1
ATOM 1330 O O . ALA A 1 164 ? 8.795 -9.779 5.620 1.00 98.06 164 ALA A O 1
ATOM 1331 N N . LEU A 1 165 ? 8.826 -8.000 7.001 1.00 98.00 165 LEU A N 1
ATOM 1332 C CA . LEU A 1 165 ? 9.553 -7.120 6.081 1.00 98.00 165 LEU A CA 1
ATOM 1333 C C . LEU A 1 165 ? 10.985 -7.613 5.850 1.00 98.00 165 LEU A C 1
ATOM 1335 O O . LEU A 1 165 ? 11.391 -7.763 4.699 1.00 98.00 165 LEU A O 1
ATOM 1339 N N . ASP A 1 166 ? 11.699 -7.947 6.929 1.00 96.44 166 ASP A N 1
ATOM 1340 C CA . ASP A 1 166 ? 13.062 -8.488 6.874 1.00 96.44 166 ASP A CA 1
ATOM 1341 C C . ASP A 1 166 ? 13.116 -9.786 6.047 1.00 96.44 166 ASP A C 1
ATOM 1343 O O . ASP A 1 166 ? 13.941 -9.921 5.142 1.00 96.44 166 ASP A O 1
ATOM 1347 N N . ASP A 1 167 ? 12.206 -10.732 6.311 1.00 95.81 167 ASP A N 1
ATOM 1348 C CA . ASP A 1 167 ? 12.126 -12.009 5.592 1.00 95.81 167 ASP A CA 1
ATOM 1349 C C . ASP A 1 167 ? 11.863 -11.802 4.087 1.00 95.81 167 ASP A C 1
ATOM 1351 O O . ASP A 1 167 ? 12.342 -12.580 3.260 1.00 95.81 167 ASP A O 1
ATOM 1355 N N . CYS A 1 168 ? 11.124 -10.746 3.727 1.00 96.12 168 CYS A N 1
ATOM 1356 C CA . CYS A 1 168 ? 10.818 -10.384 2.341 1.00 96.12 168 CYS A CA 1
ATOM 1357 C C . CYS A 1 168 ? 11.857 -9.446 1.706 1.00 96.12 168 CYS A C 1
ATOM 1359 O O . CYS A 1 168 ? 11.707 -9.106 0.535 1.00 96.12 168 CYS A O 1
ATOM 1361 N N . SER A 1 169 ? 12.886 -9.016 2.450 1.00 95.44 169 SER A N 1
ATOM 1362 C CA . SER A 1 169 ? 13.850 -7.988 2.014 1.00 95.44 169 SER A CA 1
ATOM 1363 C C . SER A 1 169 ? 13.167 -6.695 1.537 1.00 95.44 169 SER A C 1
ATOM 1365 O O . SER A 1 169 ? 13.551 -6.100 0.530 1.00 95.44 169 SER A O 1
ATOM 1367 N N . LEU A 1 170 ? 12.121 -6.282 2.259 1.00 97.12 170 LEU A N 1
ATOM 1368 C CA . LEU A 1 170 ? 11.358 -5.065 1.997 1.00 97.12 170 LEU A CA 1
ATOM 1369 C C . LEU A 1 170 ? 11.719 -3.972 2.998 1.00 97.12 170 LEU A C 1
ATOM 1371 O O . LEU A 1 170 ? 11.825 -4.221 4.197 1.00 97.12 170 LEU A O 1
ATOM 1375 N N . GLU A 1 171 ? 11.824 -2.741 2.517 1.00 95.38 171 GLU A N 1
ATOM 1376 C CA . GLU A 1 171 ? 12.092 -1.562 3.336 1.00 95.38 171 GLU A CA 1
ATOM 1377 C C . GLU A 1 171 ? 10.917 -0.578 3.325 1.00 95.38 171 GLU A C 1
ATOM 1379 O O . GLU A 1 171 ? 10.258 -0.390 2.304 1.00 95.38 171 GLU A O 1
ATOM 1384 N N . ASP A 1 172 ? 10.653 0.073 4.466 1.00 97.38 172 ASP A N 1
ATOM 1385 C CA . ASP A 1 172 ? 9.714 1.201 4.542 1.00 97.38 172 ASP A CA 1
ATOM 1386 C C . ASP A 1 172 ? 10.286 2.389 3.764 1.00 97.38 172 ASP A C 1
ATOM 1388 O O . ASP A 1 172 ? 11.374 2.885 4.075 1.00 97.38 172 ASP A O 1
ATOM 1392 N N . MET A 1 173 ? 9.527 2.875 2.781 1.00 96.94 173 MET A N 1
ATOM 1393 C CA . MET A 1 173 ? 9.965 3.956 1.894 1.00 96.94 173 MET A CA 1
ATOM 1394 C C . MET A 1 173 ? 10.097 5.315 2.595 1.00 96.94 173 MET A C 1
ATOM 1396 O O . MET A 1 173 ? 10.665 6.249 2.025 1.00 96.94 173 MET A O 1
ATOM 1400 N N . GLY A 1 174 ? 9.582 5.445 3.820 1.00 95.50 174 GLY A N 1
ATOM 1401 C CA . GLY A 1 174 ? 9.366 6.733 4.462 1.00 95.50 174 GLY A CA 1
ATOM 1402 C C . GLY A 1 174 ? 8.199 7.496 3.837 1.00 95.50 174 GLY A C 1
ATOM 1403 O O . GLY A 1 174 ? 7.402 6.944 3.077 1.00 95.50 174 GLY A O 1
ATOM 1404 N N . PHE A 1 175 ? 8.070 8.765 4.214 1.00 96.56 175 PHE A N 1
ATOM 1405 C CA . PHE A 1 175 ? 7.009 9.644 3.736 1.00 96.56 175 PHE A CA 1
ATOM 1406 C C . PHE A 1 175 ? 7.347 11.121 3.974 1.00 96.56 175 PHE A C 1
ATOM 1408 O O . PHE A 1 175 ? 8.240 11.449 4.759 1.00 96.56 175 PHE A O 1
ATOM 1415 N N . VAL A 1 176 ? 6.578 11.997 3.331 1.00 91.38 176 VAL A N 1
ATOM 1416 C CA . VAL A 1 176 ? 6.498 13.438 3.587 1.00 91.38 176 VAL A CA 1
ATOM 1417 C C . VAL A 1 176 ? 5.076 13.785 4.036 1.00 91.38 176 VAL A C 1
ATOM 1419 O O . VAL A 1 176 ? 4.103 13.189 3.571 1.00 91.38 176 VAL A O 1
ATOM 1422 N N . GLY A 1 177 ? 4.949 14.752 4.946 1.00 89.38 177 GLY A N 1
ATOM 1423 C CA . GLY A 1 177 ? 3.664 15.215 5.471 1.00 89.38 177 GLY A CA 1
ATOM 1424 C C . GLY A 1 177 ? 3.350 14.683 6.876 1.00 89.38 177 GLY A C 1
ATOM 1425 O O . GLY A 1 177 ? 4.264 14.316 7.619 1.00 89.38 177 GLY A O 1
ATOM 1426 N N . PRO A 1 178 ? 2.069 14.678 7.283 1.00 88.19 178 PRO A N 1
ATOM 1427 C CA . PRO A 1 178 ? 1.655 14.293 8.633 1.00 88.19 178 PRO A CA 1
ATOM 1428 C C . PRO A 1 178 ? 2.019 12.847 8.989 1.00 88.19 178 PRO A C 1
ATOM 1430 O O . PRO A 1 178 ? 1.864 11.943 8.174 1.00 88.19 178 PRO A O 1
ATOM 1433 N N . ALA A 1 179 ? 2.459 12.607 10.227 1.00 92.81 179 ALA A N 1
ATOM 1434 C CA . ALA A 1 179 ? 3.008 11.311 10.641 1.00 92.81 179 ALA A CA 1
ATOM 1435 C C . ALA A 1 179 ? 1.996 10.154 10.673 1.00 92.81 179 ALA A C 1
ATOM 1437 O O . ALA A 1 179 ? 2.350 9.012 10.383 1.00 92.81 179 ALA A O 1
ATOM 1438 N N . TYR A 1 180 ? 0.742 10.446 11.012 1.00 96.06 180 TYR A N 1
ATOM 1439 C CA . TYR A 1 180 ? -0.290 9.440 11.254 1.00 96.06 180 TYR A CA 1
ATOM 1440 C C . TYR A 1 180 ? -1.285 9.402 10.107 1.00 96.06 180 TYR A C 1
ATOM 1442 O O . TYR A 1 180 ? -1.769 10.446 9.669 1.00 96.06 180 TYR A O 1
ATOM 1450 N N . THR A 1 181 ? -1.616 8.198 9.653 1.00 97.50 181 THR A N 1
ATOM 1451 C CA . THR A 1 181 ? -2.474 7.950 8.488 1.00 97.50 181 THR A CA 1
ATOM 1452 C C . THR A 1 181 ? -3.857 7.443 8.861 1.00 97.50 181 THR A C 1
ATOM 1454 O O . THR A 1 181 ? -4.695 7.348 7.975 1.00 97.50 181 THR A O 1
ATOM 1457 N N . TRP A 1 182 ? -4.118 7.176 10.142 1.00 98.25 182 TRP A N 1
ATOM 1458 C CA . TRP A 1 182 ? -5.423 6.806 10.681 1.00 98.25 182 TRP A CA 1
ATOM 1459 C C . TRP A 1 182 ? -5.757 7.595 11.952 1.00 98.25 182 TRP A C 1
ATOM 1461 O O . TRP A 1 182 ? -4.860 7.922 12.734 1.00 98.25 182 TRP A O 1
ATOM 1471 N N . CYS A 1 183 ? -7.044 7.878 12.159 1.00 95.19 183 CYS A N 1
ATOM 1472 C CA . CYS A 1 183 ? -7.587 8.507 13.360 1.00 95.19 183 CYS A CA 1
ATOM 1473 C C . CYS A 1 183 ? -8.899 7.840 13.780 1.00 95.19 183 CYS A C 1
ATOM 1475 O O . CYS A 1 183 ? -9.800 7.687 12.963 1.00 95.19 183 CYS A O 1
ATOM 1477 N N . ASN A 1 184 ? -9.086 7.559 15.071 1.00 95.06 184 ASN A N 1
ATOM 1478 C CA . ASN A 1 184 ? -10.358 7.020 15.578 1.00 95.06 184 ASN A CA 1
ATOM 1479 C C . ASN A 1 184 ? -11.540 8.019 15.551 1.00 95.06 184 ASN A C 1
ATOM 1481 O O . ASN A 1 184 ? -12.629 7.673 16.009 1.00 95.06 184 ASN A O 1
ATOM 1485 N N . LYS A 1 185 ? -11.326 9.247 15.053 1.00 91.56 185 LYS A N 1
ATOM 1486 C CA . LYS A 1 185 ? -12.301 10.352 14.959 1.00 91.56 185 LYS A CA 1
ATOM 1487 C C . LYS A 1 185 ? -12.885 10.812 16.303 1.00 91.56 185 LYS A C 1
ATOM 1489 O O . LYS A 1 185 ? -13.943 11.434 16.318 1.00 91.56 185 LYS A O 1
ATOM 1494 N N . ARG A 1 186 ? -12.210 10.525 17.420 1.00 91.88 186 ARG A N 1
ATOM 1495 C CA . ARG A 1 186 ? -12.555 11.074 18.740 1.00 91.88 186 ARG A CA 1
ATOM 1496 C C . ARG A 1 186 ? -11.699 12.292 19.058 1.00 91.88 186 ARG A C 1
ATOM 1498 O O . ARG A 1 186 ? -10.627 12.477 18.485 1.00 91.88 186 ARG A O 1
ATOM 1505 N N . GLU A 1 187 ? -12.181 13.109 19.983 1.00 86.56 187 GLU A N 1
ATOM 1506 C CA . GLU A 1 187 ? -11.537 14.357 20.386 1.00 86.56 187 GLU A CA 1
ATOM 1507 C C . GLU A 1 187 ? -10.866 14.236 21.760 1.00 86.56 187 GLU A C 1
ATOM 1509 O O . GLU A 1 187 ? -11.099 13.293 22.520 1.00 86.56 187 GLU A O 1
ATOM 1514 N N . GLY A 1 188 ? -10.005 15.205 22.078 1.00 88.50 188 GLY A N 1
ATOM 1515 C CA . GLY A 1 188 ? -9.366 15.317 23.387 1.00 88.50 188 GLY A CA 1
ATOM 1516 C C . GLY A 1 188 ? -8.542 14.087 23.775 1.00 88.50 188 GLY A C 1
ATOM 1517 O O . GLY A 1 188 ? -7.758 13.563 22.985 1.00 88.50 188 GLY A O 1
ATOM 1518 N N . THR A 1 189 ? -8.712 13.631 25.016 1.00 89.75 189 THR A N 1
ATOM 1519 C CA . THR A 1 189 ? -7.955 12.512 25.602 1.00 89.75 189 THR A CA 1
ATOM 1520 C C . THR A 1 189 ? -8.322 11.147 25.019 1.00 89.75 189 THR A C 1
ATOM 1522 O O . THR A 1 189 ? -7.559 10.195 25.173 1.00 89.75 189 THR A O 1
ATOM 1525 N N . GLU A 1 190 ? -9.457 11.042 24.325 1.00 93.06 190 GLU A N 1
ATOM 1526 C CA . GLU A 1 190 ? -9.882 9.823 23.635 1.00 93.06 190 GLU A CA 1
ATOM 1527 C C . GLU A 1 190 ? -9.348 9.723 22.200 1.00 93.06 190 GLU A C 1
ATOM 1529 O O . GLU A 1 190 ? -9.549 8.696 21.541 1.00 93.06 190 GLU A O 1
ATOM 1534 N N . MET A 1 191 ? -8.689 10.770 21.692 1.00 94.00 191 MET A N 1
ATOM 1535 C CA . MET A 1 191 ? -8.122 10.777 20.347 1.00 94.00 191 MET A CA 1
ATOM 1536 C C . MET A 1 191 ? -7.006 9.739 20.228 1.00 94.00 191 MET A C 1
ATOM 1538 O O . MET A 1 191 ? -6.071 9.695 21.029 1.00 94.00 191 MET A O 1
ATOM 1542 N N . ILE A 1 192 ? -7.089 8.921 19.181 1.00 96.88 192 ILE A N 1
ATOM 1543 C CA . ILE A 1 192 ? -6.063 7.945 18.835 1.00 96.88 192 ILE A CA 1
ATOM 1544 C C . ILE A 1 192 ? -5.632 8.169 17.394 1.00 96.88 192 ILE A C 1
ATOM 1546 O O . ILE A 1 192 ? -6.470 8.188 16.493 1.00 96.88 192 ILE A O 1
ATOM 1550 N N . LEU A 1 193 ? -4.320 8.267 17.187 1.00 97.06 193 LEU A N 1
ATOM 1551 C CA . LEU A 1 193 ? -3.687 8.408 15.880 1.00 97.06 193 LEU A CA 1
ATOM 1552 C C . LEU A 1 193 ? -2.687 7.276 15.658 1.00 97.06 193 LEU A C 1
ATOM 1554 O O . LEU A 1 193 ? -1.930 6.938 16.567 1.00 97.06 193 LEU A O 1
ATOM 1558 N N . GLU A 1 194 ? -2.670 6.699 14.457 1.00 98.25 194 GLU A N 1
ATOM 1559 C CA . GLU A 1 194 ? -1.750 5.614 14.088 1.00 98.25 194 GLU A CA 1
ATOM 1560 C C . GLU A 1 194 ? -1.247 5.768 12.647 1.00 98.25 194 GLU A C 1
ATOM 1562 O O . GLU A 1 194 ? -1.970 6.250 11.772 1.00 98.25 194 GLU A O 1
ATOM 1567 N N . ARG A 1 195 ? -0.013 5.339 12.358 1.00 98.38 195 ARG A N 1
ATOM 1568 C CA . ARG A 1 195 ? 0.483 5.198 10.977 1.00 98.38 195 ARG A CA 1
ATOM 1569 C C . ARG A 1 195 ? 0.234 3.778 10.463 1.00 98.38 195 ARG A C 1
ATOM 1571 O O . ARG A 1 195 ? 1.091 2.908 10.577 1.00 98.38 195 ARG A O 1
ATOM 1578 N N . LEU A 1 196 ? -0.945 3.537 9.898 1.00 98.31 196 LEU A N 1
ATOM 1579 C CA . LEU A 1 196 ? -1.335 2.227 9.352 1.00 98.31 196 LEU A CA 1
ATOM 1580 C C . LEU A 1 196 ? -1.058 2.103 7.848 1.00 98.31 196 LEU A C 1
ATOM 1582 O O . LEU A 1 196 ? -0.572 1.077 7.373 1.00 98.31 196 LEU A O 1
ATOM 1586 N N . GLY A 1 197 ? -1.311 3.186 7.112 1.00 98.12 197 GLY A N 1
ATOM 1587 C CA . GLY A 1 197 ? -0.956 3.331 5.706 1.00 98.12 197 GLY A CA 1
ATOM 1588 C C . GLY A 1 197 ? 0.541 3.575 5.505 1.00 98.12 197 GLY A C 1
ATOM 1589 O O . GLY A 1 197 ? 1.100 4.472 6.145 1.00 98.12 197 GLY A O 1
ATOM 1590 N N . ARG A 1 198 ? 1.179 2.801 4.618 1.00 97.88 198 ARG A N 1
ATOM 1591 C CA . ARG A 1 198 ? 2.590 2.957 4.217 1.00 97.88 198 ARG A CA 1
ATOM 1592 C C . ARG A 1 198 ? 2.873 2.295 2.869 1.00 97.88 198 ARG A C 1
ATOM 1594 O O . ARG A 1 198 ? 2.087 1.475 2.400 1.00 97.88 198 ARG A O 1
ATOM 1601 N N . GLY A 1 199 ? 4.010 2.639 2.270 1.00 98.50 199 GLY A N 1
ATOM 1602 C CA . GLY A 1 199 ? 4.601 1.888 1.165 1.00 98.50 199 GLY A CA 1
ATOM 1603 C C . GLY A 1 199 ? 5.905 1.234 1.599 1.00 98.50 199 GLY A C 1
ATOM 1604 O O . GLY A 1 199 ? 6.721 1.848 2.291 1.00 98.50 199 GLY A O 1
ATOM 1605 N N . ILE A 1 200 ? 6.072 -0.017 1.194 1.00 98.62 200 ILE A N 1
ATOM 1606 C CA . ILE A 1 200 ? 7.274 -0.820 1.375 1.00 98.62 200 ILE A CA 1
ATOM 1607 C C . ILE A 1 200 ? 7.760 -1.281 0.002 1.00 98.62 200 ILE A C 1
ATOM 1609 O O . ILE A 1 200 ? 6.952 -1.594 -0.876 1.00 98.62 200 ILE A O 1
ATOM 1613 N N . CYS A 1 201 ? 9.067 -1.327 -0.211 1.00 98.19 201 CYS A N 1
ATOM 1614 C CA . CYS A 1 201 ? 9.617 -1.734 -1.498 1.00 98.19 201 CYS A CA 1
ATOM 1615 C C . CYS A 1 201 ? 10.830 -2.643 -1.345 1.00 98.19 201 CYS A C 1
ATOM 1617 O O . CYS A 1 201 ? 11.533 -2.612 -0.341 1.00 98.19 201 CYS A O 1
ATOM 1619 N N . SER A 1 202 ? 11.057 -3.456 -2.368 1.00 97.94 202 SER A N 1
ATOM 1620 C CA . SER A 1 202 ? 12.309 -4.186 -2.562 1.00 97.94 202 SER A CA 1
ATOM 1621 C C . SER A 1 202 ? 13.446 -3.226 -2.906 1.00 97.94 202 SER A C 1
ATOM 1623 O O . SER A 1 202 ? 13.218 -2.111 -3.395 1.00 97.94 202 SER A O 1
ATOM 1625 N N . HIS A 1 203 ? 14.677 -3.683 -2.703 1.00 93.44 203 HIS A N 1
ATOM 1626 C CA . HIS A 1 203 ? 15.865 -2.920 -3.064 1.00 93.44 203 HIS A CA 1
ATOM 1627 C C . HIS A 1 203 ? 15.920 -2.625 -4.571 1.00 93.44 203 HIS A C 1
ATOM 1629 O O . HIS A 1 203 ? 16.204 -1.503 -4.985 1.00 93.44 203 HIS A O 1
ATOM 1635 N N . GLU A 1 204 ? 15.564 -3.601 -5.401 1.00 94.75 204 GLU A N 1
ATOM 1636 C CA . GLU A 1 204 ? 15.551 -3.495 -6.859 1.00 94.75 204 GLU A CA 1
ATOM 1637 C C . GLU A 1 204 ? 14.560 -2.425 -7.327 1.00 94.75 204 GLU A C 1
ATOM 1639 O O . GLU A 1 204 ? 14.843 -1.665 -8.254 1.00 94.75 204 GLU A O 1
ATOM 1644 N N . TRP A 1 205 ? 13.406 -2.316 -6.658 1.00 96.12 205 TRP A N 1
ATOM 1645 C CA . TRP A 1 205 ? 12.441 -1.257 -6.953 1.00 96.12 205 TRP A CA 1
ATOM 1646 C C . TRP A 1 205 ? 12.985 0.113 -6.556 1.00 96.12 205 TRP A C 1
ATOM 1648 O O . TRP A 1 205 ? 12.870 1.069 -7.325 1.00 96.12 205 TRP A O 1
ATOM 1658 N N . ARG A 1 206 ? 13.639 0.208 -5.391 1.00 93.88 206 ARG A N 1
ATOM 1659 C CA . ARG A 1 206 ? 14.287 1.445 -4.942 1.00 93.88 206 ARG A CA 1
ATOM 1660 C C . ARG A 1 206 ? 15.365 1.908 -5.922 1.00 93.88 206 ARG A C 1
ATOM 1662 O O . ARG A 1 206 ? 15.451 3.103 -6.181 1.00 93.88 206 ARG A O 1
ATOM 1669 N N . LEU A 1 207 ? 16.152 0.992 -6.485 1.00 90.56 207 LEU A N 1
ATOM 1670 C CA . LEU A 1 207 ? 17.163 1.311 -7.499 1.00 90.56 207 LEU A CA 1
ATOM 1671 C C . LEU A 1 207 ? 16.546 1.789 -8.817 1.00 90.56 207 LEU A C 1
ATOM 1673 O O . LEU A 1 207 ? 17.080 2.704 -9.440 1.00 90.56 207 LEU A O 1
ATOM 1677 N N . ALA A 1 208 ? 15.426 1.197 -9.234 1.00 90.31 208 ALA A N 1
ATOM 1678 C CA . ALA A 1 208 ? 14.726 1.605 -10.450 1.00 90.31 208 ALA A CA 1
ATOM 1679 C C . ALA A 1 208 ? 14.071 2.993 -10.316 1.00 90.31 208 ALA A C 1
ATOM 1681 O O . ALA A 1 208 ? 14.008 3.742 -11.293 1.00 90.31 208 ALA A O 1
ATOM 1682 N N . PHE A 1 209 ? 13.611 3.350 -9.111 1.00 92.38 209 PHE A N 1
ATOM 1683 C CA . PHE A 1 209 ? 12.924 4.615 -8.842 1.00 92.38 209 PHE A CA 1
ATOM 1684 C C . PHE A 1 209 ? 13.497 5.352 -7.611 1.00 92.38 209 PHE A C 1
ATOM 1686 O O . PHE A 1 209 ? 12.793 5.546 -6.608 1.00 92.38 209 PHE A O 1
ATOM 1693 N N . PRO A 1 210 ? 14.771 5.789 -7.656 1.00 89.62 210 PRO A N 1
ATOM 1694 C CA . PRO A 1 210 ? 15.526 6.217 -6.473 1.00 89.62 210 PRO A CA 1
ATOM 1695 C C . PRO A 1 210 ? 15.006 7.501 -5.824 1.00 89.62 210 PRO A C 1
ATOM 1697 O O . PRO A 1 210 ? 15.190 7.697 -4.617 1.00 89.62 210 PRO A O 1
ATOM 1700 N N . HIS A 1 211 ? 14.327 8.347 -6.600 1.00 86.94 211 HIS A N 1
ATOM 1701 C CA . HIS A 1 211 ? 13.802 9.641 -6.162 1.00 86.94 211 HIS A CA 1
ATOM 1702 C C . HIS A 1 211 ? 12.331 9.588 -5.747 1.00 86.94 211 HIS A C 1
ATOM 1704 O O . HIS A 1 211 ? 11.703 10.627 -5.567 1.00 86.94 211 HIS A O 1
ATOM 1710 N N . SER A 1 212 ? 11.771 8.388 -5.598 1.00 93.12 212 SER A N 1
ATOM 1711 C CA . SER A 1 212 ? 10.360 8.248 -5.263 1.00 93.12 212 SER A CA 1
ATOM 1712 C C . SER A 1 212 ? 10.040 8.714 -3.849 1.00 93.12 212 SER A C 1
ATOM 1714 O O . SER A 1 212 ? 10.767 8.406 -2.900 1.00 93.12 212 SER A O 1
ATOM 1716 N N . VAL A 1 213 ? 8.909 9.404 -3.708 1.00 92.44 213 VAL A N 1
ATOM 1717 C CA . VAL A 1 213 ? 8.416 9.941 -2.434 1.00 92.44 213 VAL A CA 1
ATOM 1718 C C . VAL A 1 213 ? 6.954 9.558 -2.246 1.00 92.44 213 VAL A C 1
ATOM 1720 O O . VAL A 1 213 ? 6.158 9.655 -3.177 1.00 92.44 213 VAL A O 1
ATOM 1723 N N . ILE A 1 214 ? 6.610 9.138 -1.027 1.00 97.31 214 ILE A N 1
ATOM 1724 C CA . ILE A 1 214 ? 5.223 8.987 -0.583 1.00 97.31 214 ILE A CA 1
ATOM 1725 C C . ILE A 1 214 ? 4.826 10.236 0.193 1.00 97.31 214 ILE A C 1
ATOM 1727 O O . ILE A 1 214 ? 5.469 10.584 1.180 1.00 97.31 214 ILE A O 1
ATOM 1731 N N . THR A 1 215 ? 3.734 10.869 -0.204 1.00 94.69 215 THR A N 1
ATOM 1732 C CA . THR A 1 215 ? 3.134 11.998 0.501 1.00 94.69 215 THR A CA 1
ATOM 1733 C C . THR A 1 215 ? 1.872 11.542 1.220 1.00 94.69 215 THR A C 1
ATOM 1735 O O . THR A 1 215 ? 0.981 10.937 0.620 1.00 94.69 215 THR A O 1
ATOM 1738 N N . HIS A 1 216 ? 1.789 11.831 2.518 1.00 94.81 216 HIS A N 1
ATOM 1739 C CA . HIS A 1 216 ? 0.570 11.664 3.301 1.00 94.81 216 HIS A CA 1
ATOM 1740 C C . HIS A 1 216 ? -0.321 12.895 3.122 1.00 94.81 216 HIS A C 1
ATOM 1742 O O . HIS A 1 216 ? 0.053 14.004 3.506 1.00 94.81 216 HIS A O 1
ATOM 1748 N N . MET A 1 217 ? -1.512 12.696 2.566 1.00 90.19 217 MET A N 1
ATOM 1749 C CA . MET A 1 217 ? -2.462 13.778 2.303 1.00 90.19 217 MET A CA 1
ATOM 1750 C C . MET A 1 217 ? -3.275 14.144 3.549 1.00 90.19 217 MET A C 1
ATOM 1752 O O . MET A 1 217 ? -3.168 13.518 4.604 1.00 90.19 217 MET A O 1
ATOM 1756 N N . GLU A 1 218 ? -4.121 15.166 3.449 1.00 84.50 218 GLU A N 1
ATOM 1757 C CA . GLU A 1 218 ? -5.089 15.501 4.498 1.00 84.50 218 GLU A CA 1
ATOM 1758 C C . GLU A 1 218 ? -6.178 14.434 4.701 1.00 84.50 218 GLU A C 1
ATOM 1760 O O . GLU A 1 218 ? -6.359 13.535 3.878 1.00 84.50 218 GLU A O 1
ATOM 1765 N N . PHE A 1 219 ? -6.880 14.490 5.837 1.00 83.06 219 PHE A N 1
ATOM 1766 C CA . PHE A 1 219 ? -8.058 13.649 6.041 1.00 83.06 219 PHE A CA 1
ATOM 1767 C C . PHE A 1 219 ? -9.207 14.180 5.184 1.00 83.06 219 PHE A C 1
ATOM 1769 O O . PHE A 1 219 ? -9.676 15.297 5.387 1.00 83.06 219 PHE A O 1
ATOM 1776 N N . TRP A 1 220 ? -9.712 13.352 4.272 1.00 78.62 220 TRP A N 1
ATOM 1777 C CA . TRP A 1 220 ? -10.797 13.727 3.365 1.00 78.62 220 TRP A CA 1
ATOM 1778 C C . TRP A 1 220 ? -11.976 12.776 3.512 1.00 78.62 220 TRP A C 1
ATOM 1780 O O . TRP A 1 220 ? -12.128 11.838 2.746 1.00 78.62 220 TRP A O 1
ATOM 1790 N N . GLY A 1 221 ? -12.823 12.972 4.522 1.00 77.81 221 GLY A N 1
ATOM 1791 C CA . GLY A 1 221 ? -14.055 12.182 4.686 1.00 77.81 221 GLY A CA 1
ATOM 1792 C C . GLY A 1 221 ? -13.867 10.707 5.082 1.00 77.81 221 GLY A C 1
ATOM 1793 O O . GLY A 1 221 ? -14.853 10.054 5.415 1.00 77.81 221 GLY A O 1
ATOM 1794 N N . SER A 1 222 ? -12.632 10.207 5.129 1.00 90.44 222 SER A N 1
ATOM 1795 C CA . SER A 1 222 ? -12.252 8.920 5.721 1.00 90.44 222 SER A CA 1
ATOM 1796 C C . SER A 1 222 ? -11.543 9.144 7.062 1.00 90.44 222 SER A C 1
ATOM 1798 O O . SER A 1 222 ? -11.036 10.228 7.346 1.00 90.44 222 SER A O 1
ATOM 1800 N N . ASP A 1 223 ? -11.560 8.128 7.920 1.00 93.25 223 ASP A N 1
ATOM 1801 C CA . ASP A 1 223 ? -10.665 8.009 9.082 1.00 93.25 223 ASP A CA 1
ATOM 1802 C C . ASP A 1 223 ? -9.226 7.683 8.678 1.00 93.25 223 ASP A C 1
ATOM 1804 O O . ASP A 1 223 ? -8.347 7.715 9.533 1.00 93.25 223 ASP A O 1
ATOM 1808 N N . HIS A 1 224 ? -8.977 7.441 7.389 1.00 95.31 224 HIS A N 1
ATOM 1809 C CA . HIS A 1 224 ? -7.650 7.306 6.810 1.00 95.31 224 HIS A CA 1
ATOM 1810 C C . HIS A 1 224 ? -7.271 8.481 5.899 1.00 95.31 224 HIS A C 1
ATOM 1812 O O . HIS A 1 224 ? -8.081 8.988 5.113 1.00 95.31 224 HIS A O 1
ATOM 1818 N N . ARG A 1 225 ? -5.994 8.866 5.948 1.00 94.00 225 ARG A N 1
ATOM 1819 C CA . ARG A 1 225 ? -5.357 9.729 4.941 1.00 94.00 225 ARG A CA 1
ATOM 1820 C C . ARG A 1 225 ? -5.095 8.933 3.666 1.00 94.00 225 ARG A C 1
ATOM 1822 O O . ARG A 1 225 ? -4.788 7.741 3.726 1.00 94.00 225 ARG A O 1
ATOM 1829 N N . SER A 1 226 ? -5.184 9.592 2.516 1.00 94.62 226 SER A N 1
ATOM 1830 C CA . SER A 1 226 ? -4.676 9.033 1.263 1.00 94.62 226 SER A CA 1
ATOM 1831 C C . SER A 1 226 ? -3.152 9.158 1.193 1.00 94.62 226 SER A C 1
ATOM 1833 O O . SER A 1 226 ? -2.548 10.050 1.797 1.00 94.62 226 SER A O 1
ATOM 1835 N N . LEU A 1 227 ? -2.532 8.229 0.470 1.00 97.38 227 LEU A N 1
ATOM 1836 C CA . LEU A 1 227 ? -1.109 8.217 0.161 1.00 97.38 227 LEU A CA 1
ATOM 1837 C C . LEU A 1 227 ? -0.952 8.489 -1.334 1.00 97.38 227 LEU A C 1
ATOM 1839 O O . LEU A 1 227 ? -1.627 7.860 -2.151 1.00 97.38 227 LEU A O 1
ATOM 1843 N N . VAL A 1 228 ? -0.052 9.397 -1.690 1.00 96.50 228 VAL A N 1
ATOM 1844 C CA . VAL A 1 228 ? 0.325 9.648 -3.084 1.00 96.50 228 VAL A CA 1
ATOM 1845 C C . VAL A 1 228 ? 1.793 9.312 -3.241 1.00 96.50 228 VAL A C 1
ATOM 1847 O O . VAL A 1 228 ? 2.631 9.889 -2.558 1.00 96.50 228 VAL A O 1
ATOM 1850 N N . LEU A 1 229 ? 2.099 8.363 -4.116 1.00 97.19 229 LEU A N 1
ATOM 1851 C CA . LEU A 1 229 ? 3.462 8.014 -4.479 1.00 97.19 229 LEU A CA 1
ATOM 1852 C C . LEU A 1 229 ? 3.779 8.585 -5.857 1.00 97.19 229 LEU A C 1
ATOM 1854 O O . LEU A 1 229 ? 3.112 8.266 -6.841 1.00 97.19 229 LEU A O 1
ATOM 1858 N N . GLU A 1 230 ? 4.854 9.353 -5.932 1.00 93.94 230 GLU A N 1
ATOM 1859 C CA . GLU A 1 230 ? 5.452 9.770 -7.193 1.00 93.94 230 GLU A CA 1
ATOM 1860 C C . GLU A 1 230 ? 6.641 8.857 -7.494 1.00 93.94 230 GLU A C 1
ATOM 1862 O O . GLU A 1 230 ? 7.711 8.998 -6.910 1.00 93.94 230 GLU A O 1
ATOM 1867 N N . ALA A 1 231 ? 6.451 7.884 -8.386 1.00 91.75 231 ALA A N 1
ATOM 1868 C CA . ALA A 1 231 ? 7.510 6.988 -8.832 1.00 91.75 231 ALA A CA 1
ATOM 1869 C C . ALA A 1 231 ? 8.385 7.695 -9.880 1.00 91.75 231 ALA A C 1
ATOM 1871 O O . ALA A 1 231 ? 7.941 7.947 -11.016 1.00 91.75 231 ALA A O 1
ATOM 1872 N N . MET A 1 232 ? 9.615 8.020 -9.477 1.00 85.81 232 MET A N 1
ATOM 1873 C CA . MET A 1 232 ? 10.582 8.805 -10.247 1.00 85.81 232 MET A CA 1
ATOM 1874 C C . MET A 1 232 ? 11.867 8.009 -10.483 1.00 85.81 232 MET A C 1
ATOM 1876 O O . MET A 1 232 ? 12.578 7.668 -9.537 1.00 85.81 232 MET A O 1
ATOM 1880 N N . ASP A 1 233 ? 12.159 7.734 -11.752 1.00 80.94 233 ASP A N 1
ATOM 1881 C CA . ASP A 1 233 ? 13.422 7.136 -12.187 1.00 80.94 233 ASP A CA 1
ATOM 1882 C C . ASP A 1 233 ? 14.550 8.184 -12.267 1.00 80.94 233 ASP A C 1
ATOM 1884 O O . ASP A 1 233 ? 14.329 9.396 -12.158 1.00 80.94 233 ASP A O 1
ATOM 1888 N N . SER A 1 234 ? 15.781 7.711 -12.470 1.00 69.62 234 SER A N 1
ATOM 1889 C CA . SER A 1 234 ? 16.977 8.559 -12.544 1.00 69.62 234 SER A CA 1
ATOM 1890 C C . SER A 1 234 ? 16.956 9.564 -13.702 1.00 69.62 234 SER A C 1
ATOM 1892 O O . SER A 1 234 ? 17.638 10.581 -13.627 1.00 69.62 234 SER A O 1
ATOM 1894 N N . SER A 1 235 ? 16.170 9.328 -14.760 1.00 64.81 235 SER A N 1
ATOM 1895 C CA . SER A 1 235 ? 16.066 10.264 -15.889 1.00 64.81 235 SER A CA 1
ATOM 1896 C C . SER A 1 235 ? 15.230 11.503 -15.544 1.00 64.81 235 SER A C 1
ATOM 1898 O O . SER A 1 235 ? 15.430 12.575 -16.115 1.00 64.81 235 SER A O 1
ATOM 1900 N N . MET A 1 236 ? 14.330 11.382 -14.562 1.00 57.53 236 MET A N 1
ATOM 1901 C CA . MET A 1 236 ? 13.457 12.467 -14.102 1.00 57.53 236 MET A CA 1
ATOM 1902 C C . MET A 1 236 ? 14.034 13.261 -12.917 1.00 57.53 236 MET A C 1
ATOM 1904 O O . MET A 1 236 ? 13.611 14.392 -12.674 1.00 57.53 236 MET A O 1
ATOM 1908 N N . GLY A 1 237 ? 15.023 12.706 -12.205 1.00 46.88 237 GLY A N 1
ATOM 1909 C CA . GLY A 1 237 ? 15.621 13.294 -10.997 1.00 46.88 237 GLY A CA 1
ATOM 1910 C C . GLY A 1 237 ? 16.393 14.605 -11.203 1.00 46.88 237 GLY A C 1
ATOM 1911 O O . GLY A 1 237 ? 16.609 15.339 -10.245 1.00 46.88 237 GLY A O 1
ATOM 1912 N N . ALA A 1 238 ? 16.761 14.955 -12.441 1.00 44.88 238 ALA A N 1
ATOM 1913 C CA . ALA A 1 238 ? 17.500 16.187 -12.736 1.00 44.88 238 ALA A CA 1
ATOM 1914 C C . ALA A 1 238 ? 16.631 17.465 -12.737 1.00 44.88 238 ALA A C 1
ATOM 1916 O O . ALA A 1 238 ? 17.174 18.567 -12.766 1.00 44.88 238 ALA A O 1
ATOM 1917 N N . LYS A 1 239 ? 15.291 17.349 -12.728 1.00 39.81 239 LYS A N 1
ATOM 1918 C CA . LYS A 1 239 ? 14.382 18.501 -12.914 1.00 39.81 239 LYS A CA 1
ATOM 1919 C C . LYS A 1 239 ? 13.676 18.997 -11.656 1.00 39.81 239 LYS A C 1
ATOM 1921 O O . LYS A 1 239 ? 13.076 20.067 -11.704 1.00 39.81 239 LYS A O 1
ATOM 1926 N N . VAL A 1 240 ? 13.745 18.278 -10.539 1.00 38.88 240 VAL A N 1
ATOM 1927 C CA . VAL A 1 240 ? 13.056 18.694 -9.313 1.00 38.88 240 VAL A CA 1
ATOM 1928 C C . VAL A 1 240 ? 14.064 18.789 -8.179 1.00 38.88 240 VAL A C 1
ATOM 1930 O O . VAL A 1 240 ? 14.530 17.780 -7.661 1.00 38.88 240 VAL A O 1
ATOM 1933 N N . GLY A 1 241 ? 14.402 20.021 -7.792 1.00 38.03 241 GLY A N 1
ATOM 1934 C CA . GLY A 1 241 ? 15.237 20.346 -6.632 1.00 38.03 241 GLY A CA 1
ATOM 1935 C C . GLY A 1 241 ? 14.553 20.025 -5.298 1.00 38.03 241 GLY A C 1
ATOM 1936 O O . GLY A 1 241 ? 14.429 20.888 -4.431 1.00 38.03 241 GLY A O 1
ATOM 1937 N N . LEU A 1 242 ? 14.071 18.794 -5.130 1.00 38.31 242 LEU A N 1
ATOM 1938 C CA . LEU A 1 242 ? 13.527 18.300 -3.874 1.00 38.31 242 LEU A CA 1
ATOM 1939 C C . LEU A 1 242 ? 14.688 17.933 -2.952 1.00 38.31 242 LEU A C 1
ATOM 1941 O O . LEU A 1 242 ? 15.519 17.076 -3.257 1.00 38.31 242 LEU A O 1
ATOM 1945 N N . LYS A 1 243 ? 14.736 18.619 -1.806 1.00 37.31 243 LYS A N 1
ATOM 1946 C CA . LYS A 1 243 ? 15.646 18.330 -0.698 1.00 37.31 243 LYS A CA 1
ATOM 1947 C C . LYS A 1 243 ? 15.610 16.835 -0.400 1.00 37.31 243 LYS A C 1
ATOM 1949 O O . LYS A 1 243 ? 14.583 16.290 -0.015 1.00 37.31 243 LYS A O 1
ATOM 1954 N N . ASN A 1 244 ? 16.767 16.219 -0.589 1.00 34.75 244 ASN A N 1
ATOM 1955 C CA . ASN A 1 244 ? 17.084 14.821 -0.372 1.00 34.75 244 ASN A CA 1
ATOM 1956 C C . ASN A 1 244 ? 16.576 14.347 1.009 1.00 34.75 244 ASN A C 1
ATOM 1958 O O . ASN A 1 244 ? 17.276 14.479 2.010 1.00 34.75 244 ASN A O 1
ATOM 1962 N N . THR A 1 245 ? 15.369 13.778 1.076 1.00 39.50 245 THR A N 1
ATOM 1963 C CA . THR A 1 245 ? 14.892 13.013 2.241 1.00 39.50 245 THR A CA 1
ATOM 1964 C C . THR A 1 245 ? 15.357 11.561 2.162 1.00 39.50 245 THR A C 1
ATOM 1966 O O . THR A 1 245 ? 14.693 10.663 2.681 1.00 39.50 245 THR A O 1
ATOM 1969 N N . ASN A 1 246 ? 16.514 11.301 1.538 1.00 44.81 246 ASN A N 1
ATOM 1970 C CA . ASN A 1 246 ? 17.269 10.110 1.887 1.00 44.81 246 ASN A CA 1
ATOM 1971 C C . ASN A 1 246 ? 17.428 10.140 3.405 1.00 44.81 246 ASN A C 1
ATOM 1973 O O . ASN A 1 246 ? 18.076 11.042 3.945 1.00 44.81 246 ASN A O 1
ATOM 1977 N N . LYS A 1 247 ? 16.853 9.155 4.104 1.00 47.75 247 LYS A N 1
ATOM 1978 C CA . LYS A 1 247 ? 17.384 8.784 5.414 1.00 47.75 247 LYS A CA 1
ATOM 1979 C C . LYS A 1 247 ? 18.889 8.685 5.208 1.00 47.75 247 LYS A C 1
ATOM 1981 O O . LYS A 1 247 ? 19.330 7.897 4.364 1.00 47.75 247 LYS A O 1
ATOM 1986 N N . ARG A 1 248 ? 19.640 9.564 5.881 1.00 50.66 248 ARG A N 1
ATOM 1987 C CA . ARG A 1 248 ? 21.096 9.607 5.755 1.00 50.66 248 ARG A CA 1
ATOM 1988 C C . ARG A 1 248 ? 21.593 8.174 5.880 1.00 50.66 248 ARG A C 1
ATOM 1990 O O . ARG A 1 248 ? 21.110 7.417 6.721 1.00 50.66 248 ARG A O 1
ATOM 1997 N N . PHE A 1 249 ? 22.480 7.771 4.981 1.00 62.25 249 PHE A N 1
ATOM 1998 C CA . PHE A 1 249 ? 23.223 6.544 5.198 1.00 62.25 249 PHE A CA 1
ATOM 1999 C C . PHE A 1 249 ? 23.961 6.714 6.532 1.00 62.25 249 PHE A C 1
ATOM 2001 O O . PHE A 1 249 ? 24.710 7.676 6.697 1.00 62.25 249 PHE A O 1
ATOM 2008 N N . TYR A 1 250 ? 23.674 5.837 7.490 1.00 60.56 250 TYR A N 1
ATOM 2009 C CA . TYR A 1 250 ? 24.397 5.769 8.750 1.00 60.56 250 TYR A CA 1
ATOM 2010 C C . TYR A 1 250 ? 25.303 4.555 8.668 1.00 60.56 250 TYR A C 1
ATOM 2012 O O . TYR A 1 250 ? 24.828 3.433 8.496 1.00 60.56 250 TYR A O 1
ATOM 2020 N N . PHE A 1 251 ? 26.600 4.811 8.744 1.00 73.88 251 PHE A N 1
ATOM 2021 C CA . PHE A 1 251 ? 27.588 3.774 8.953 1.00 73.88 251 PHE A CA 1
ATOM 2022 C C . PHE A 1 251 ? 27.527 3.360 10.426 1.00 73.88 251 PHE A C 1
ATOM 2024 O O . PHE A 1 251 ? 27.596 4.225 11.302 1.00 73.88 251 PHE A O 1
ATOM 2031 N N . GLU A 1 252 ? 27.359 2.071 10.713 1.00 70.38 252 GLU A N 1
ATOM 2032 C CA . GLU A 1 252 ? 27.480 1.574 12.085 1.00 70.38 252 GLU A CA 1
ATOM 2033 C C . GLU A 1 252 ? 28.960 1.275 12.353 1.00 70.38 252 GLU A C 1
ATOM 2035 O O . GLU A 1 252 ? 29.594 0.556 11.588 1.00 70.38 252 GLU A O 1
ATOM 2040 N N . GLU A 1 253 ? 29.521 1.810 13.438 1.00 73.88 253 GLU A N 1
ATOM 2041 C CA . GLU A 1 253 ? 30.948 1.666 13.774 1.00 73.88 253 GLU A CA 1
ATOM 2042 C C . GLU A 1 253 ? 31.417 0.202 13.806 1.00 73.88 253 GLU A C 1
ATOM 2044 O O . GLU A 1 253 ? 32.531 -0.115 13.394 1.00 73.88 253 GLU A O 1
ATOM 2049 N N . CYS A 1 254 ? 30.545 -0.718 14.221 1.00 74.81 254 CYS A N 1
ATOM 2050 C CA . CYS A 1 254 ? 30.851 -2.144 14.247 1.00 74.81 254 CYS A CA 1
ATOM 2051 C C . CYS A 1 254 ? 31.135 -2.742 12.862 1.00 74.81 254 CYS A C 1
ATOM 2053 O O . CYS A 1 254 ? 31.826 -3.757 12.790 1.00 74.81 254 CYS A O 1
ATOM 2055 N N . TRP A 1 255 ? 30.659 -2.125 11.773 1.00 84.38 255 TRP A N 1
ATOM 2056 C CA . TRP A 1 255 ? 30.956 -2.577 10.414 1.00 84.38 255 TRP A CA 1
ATOM 2057 C C . TRP A 1 255 ? 32.446 -2.430 10.104 1.00 84.38 255 TRP A C 1
ATOM 2059 O O . TRP A 1 255 ? 33.009 -3.306 9.462 1.00 84.38 255 TRP A O 1
ATOM 2069 N N . ALA A 1 256 ? 33.120 -1.406 10.643 1.00 83.94 256 ALA A N 1
ATOM 2070 C CA . ALA A 1 256 ? 34.563 -1.219 10.456 1.00 83.94 256 ALA A CA 1
ATOM 2071 C C . ALA A 1 256 ? 35.410 -2.354 11.062 1.00 83.94 256 ALA A C 1
ATOM 2073 O O . ALA A 1 256 ? 36.580 -2.499 10.726 1.00 83.94 256 ALA A O 1
ATOM 2074 N N . GLN A 1 257 ? 34.830 -3.166 11.950 1.00 82.56 257 GLN A N 1
ATOM 2075 C CA . GLN A 1 257 ? 35.497 -4.309 12.578 1.00 82.56 257 GLN A CA 1
ATOM 2076 C C . GLN A 1 257 ? 35.269 -5.624 11.815 1.00 82.56 257 GLN A C 1
ATOM 2078 O O . GLN A 1 257 ? 35.567 -6.701 12.342 1.00 82.56 257 GLN A O 1
ATOM 2083 N N . ASP A 1 258 ? 34.673 -5.560 10.625 1.00 83.25 258 ASP A N 1
ATOM 2084 C CA . ASP A 1 258 ? 34.342 -6.707 9.792 1.00 83.25 258 ASP A CA 1
ATOM 2085 C C . ASP A 1 258 ? 35.117 -6.649 8.472 1.00 83.25 258 ASP A C 1
ATOM 2087 O O . ASP A 1 258 ? 35.043 -5.658 7.746 1.00 83.25 258 ASP A O 1
ATOM 2091 N N . HIS A 1 259 ? 35.865 -7.708 8.150 1.00 88.81 259 HIS A N 1
ATOM 2092 C CA . HIS A 1 259 ? 36.722 -7.719 6.961 1.00 88.81 259 HIS A CA 1
ATOM 2093 C C . HIS A 1 259 ? 35.927 -7.524 5.659 1.00 88.81 259 HIS A C 1
ATOM 2095 O O . HIS A 1 259 ? 36.377 -6.799 4.777 1.00 88.81 259 HIS A O 1
ATOM 2101 N N . GLU A 1 260 ? 34.702 -8.056 5.578 1.00 88.75 260 GLU A N 1
ATOM 2102 C CA . GLU A 1 260 ? 33.852 -7.913 4.389 1.00 88.75 260 GLU A CA 1
ATOM 2103 C C . GLU A 1 260 ? 33.430 -6.450 4.168 1.00 88.75 260 GLU A C 1
ATOM 2105 O O . GLU A 1 260 ? 33.274 -6.012 3.030 1.00 88.75 260 GLU A O 1
ATOM 2110 N N . CYS A 1 261 ? 33.284 -5.659 5.241 1.00 88.81 261 CYS A N 1
ATOM 2111 C CA . CYS A 1 261 ? 33.043 -4.220 5.124 1.00 88.81 261 CYS A CA 1
ATOM 2112 C C . CYS A 1 261 ? 34.251 -3.518 4.497 1.00 88.81 261 CYS A C 1
ATOM 2114 O O . CYS A 1 261 ? 34.080 -2.667 3.622 1.00 88.81 261 CYS A O 1
ATOM 2116 N N . GLN A 1 262 ? 35.465 -3.870 4.929 1.00 86.56 262 GLN A N 1
ATOM 2117 C CA . GLN A 1 262 ? 36.691 -3.301 4.376 1.00 86.56 262 GLN A CA 1
ATOM 2118 C C . GLN A 1 262 ? 36.832 -3.634 2.885 1.00 86.56 262 GLN A C 1
ATOM 2120 O O . GLN A 1 262 ? 37.159 -2.749 2.092 1.00 86.56 262 GLN A O 1
ATOM 2125 N N . ASP A 1 263 ? 36.512 -4.868 2.494 1.00 90.06 263 ASP A N 1
ATOM 2126 C CA . ASP A 1 263 ? 36.542 -5.307 1.098 1.00 90.06 263 ASP A CA 1
ATOM 2127 C C . ASP A 1 263 ? 35.542 -4.530 0.238 1.00 90.06 263 ASP A C 1
ATOM 2129 O O . ASP A 1 263 ? 35.885 -4.057 -0.845 1.00 90.06 263 ASP A O 1
ATOM 2133 N N . ILE A 1 264 ? 34.316 -4.328 0.731 1.00 88.75 264 ILE A N 1
ATOM 2134 C CA . ILE A 1 264 ? 33.290 -3.544 0.029 1.00 88.75 264 ILE A CA 1
ATOM 2135 C C . ILE A 1 264 ? 33.742 -2.100 -0.169 1.00 88.75 264 ILE A C 1
ATOM 2137 O O . ILE A 1 264 ? 33.588 -1.557 -1.267 1.00 88.75 264 ILE A O 1
ATOM 2141 N N . VAL A 1 265 ? 34.304 -1.474 0.869 1.00 86.75 265 VAL A N 1
ATOM 2142 C CA . VAL A 1 265 ? 34.829 -0.108 0.772 1.00 86.75 265 VAL A CA 1
ATOM 2143 C C . VAL A 1 265 ? 35.934 -0.064 -0.280 1.00 86.75 265 VAL A C 1
ATOM 2145 O O . VAL A 1 265 ? 35.824 0.710 -1.228 1.00 86.75 265 VAL A O 1
ATOM 2148 N N . ASN A 1 266 ? 36.940 -0.933 -0.180 1.00 85.06 266 ASN A N 1
ATOM 2149 C CA . ASN A 1 266 ? 38.065 -0.969 -1.113 1.00 85.06 266 ASN A CA 1
ATOM 2150 C C . ASN A 1 266 ? 37.597 -1.172 -2.563 1.00 85.06 266 ASN A C 1
ATOM 2152 O O . ASN A 1 266 ? 37.947 -0.386 -3.440 1.00 85.06 266 ASN A O 1
ATOM 2156 N N . ASN A 1 267 ? 36.728 -2.153 -2.809 1.00 83.75 267 ASN A N 1
ATOM 2157 C CA . ASN A 1 267 ? 36.209 -2.452 -4.145 1.00 83.75 267 ASN A CA 1
ATOM 2158 C C . ASN A 1 267 ? 35.352 -1.315 -4.718 1.00 83.75 267 ASN A C 1
ATOM 2160 O O . ASN A 1 267 ? 35.370 -1.070 -5.924 1.00 83.75 267 ASN A O 1
ATOM 2164 N N . SER A 1 268 ? 34.634 -0.583 -3.864 1.00 81.31 268 SER A N 1
ATOM 2165 C CA . SER A 1 268 ? 33.820 0.565 -4.282 1.00 81.31 268 SER A CA 1
ATOM 2166 C C . SER A 1 268 ? 34.654 1.790 -4.668 1.00 81.31 268 SER A C 1
ATOM 2168 O O . SER A 1 268 ? 34.148 2.666 -5.367 1.00 81.31 268 SER A O 1
ATOM 2170 N N . TRP A 1 269 ? 35.916 1.855 -4.229 1.00 75.19 269 TRP A N 1
ATOM 2171 C CA . TRP A 1 269 ? 36.842 2.958 -4.504 1.00 75.19 269 TRP A CA 1
ATOM 2172 C C . TRP A 1 269 ? 37.821 2.685 -5.657 1.00 75.19 269 TRP A C 1
ATOM 2174 O O . TRP A 1 269 ? 38.494 3.614 -6.095 1.00 75.19 269 TRP A O 1
ATOM 2184 N N . LEU A 1 270 ? 37.871 1.460 -6.194 1.00 66.56 270 LEU A N 1
ATOM 2185 C CA . LEU A 1 270 ? 38.759 1.073 -7.305 1.00 66.56 270 LEU A CA 1
ATOM 2186 C C . LEU A 1 270 ? 38.202 1.389 -8.707 1.00 66.56 270 LEU A C 1
ATOM 2188 O O . LEU A 1 270 ? 38.858 1.106 -9.709 1.00 66.56 270 LEU A O 1
ATOM 2192 N N . VAL A 1 271 ? 36.999 1.961 -8.808 1.00 61.03 271 VAL A N 1
ATOM 2193 C CA . VAL A 1 271 ? 36.377 2.282 -10.100 1.00 61.03 271 VAL A CA 1
ATOM 2194 C C . VAL A 1 271 ? 36.816 3.677 -10.554 1.00 61.03 271 VAL A C 1
ATOM 2196 O O . VAL A 1 271 ? 36.189 4.681 -10.215 1.00 61.03 271 VAL A O 1
ATOM 2199 N N . ASP A 1 272 ? 37.896 3.734 -11.332 1.00 58.19 272 ASP A N 1
ATOM 2200 C CA . ASP A 1 272 ? 38.331 4.952 -12.017 1.00 58.19 272 ASP A CA 1
ATOM 2201 C C . ASP A 1 272 ? 37.500 5.150 -13.296 1.00 58.19 272 ASP A C 1
ATOM 2203 O O . ASP A 1 272 ? 37.704 4.488 -14.316 1.00 58.19 272 ASP A O 1
ATOM 2207 N N . THR A 1 273 ? 36.491 6.020 -13.242 1.00 58.53 273 THR A N 1
ATOM 2208 C CA . THR A 1 273 ? 35.800 6.492 -14.449 1.00 58.53 273 THR A CA 1
ATOM 2209 C C . THR A 1 273 ? 36.287 7.900 -14.735 1.00 58.53 273 THR A C 1
ATOM 2211 O O . THR A 1 273 ? 35.803 8.815 -14.076 1.00 58.53 273 THR A O 1
ATOM 2214 N N . GLY A 1 274 ? 37.223 8.058 -15.678 1.00 56.34 274 GLY A N 1
ATOM 2215 C CA . GLY A 1 274 ? 37.942 9.297 -16.024 1.00 56.34 274 GLY A CA 1
ATOM 2216 C C . GLY A 1 274 ? 37.088 10.525 -16.388 1.00 56.34 274 GLY A C 1
ATOM 2217 O O . GLY A 1 274 ? 37.136 11.016 -17.513 1.00 56.34 274 GLY A O 1
ATOM 2218 N N . GLY A 1 275 ? 36.318 11.028 -15.427 1.00 60.34 275 GLY A N 1
ATOM 2219 C CA . GLY A 1 275 ? 35.579 12.287 -15.430 1.00 60.34 275 GLY A CA 1
ATOM 2220 C C . GLY A 1 275 ? 36.019 13.181 -14.265 1.00 60.34 275 GLY A C 1
ATOM 2221 O O . GLY A 1 275 ? 36.962 12.860 -13.547 1.00 60.34 275 GLY A O 1
ATOM 2222 N N . ASN A 1 276 ? 35.342 14.317 -14.065 1.00 62.59 276 ASN A N 1
ATOM 2223 C CA . ASN A 1 276 ? 35.669 15.256 -12.986 1.00 62.59 276 ASN A CA 1
ATOM 2224 C C . ASN A 1 276 ? 35.714 14.562 -11.612 1.00 62.59 276 ASN A C 1
ATOM 2226 O O . ASN A 1 276 ? 34.736 13.939 -11.195 1.00 62.59 276 ASN A O 1
ATOM 2230 N N . ASN A 1 277 ? 36.825 14.745 -10.885 1.00 69.38 277 ASN A N 1
ATOM 2231 C CA . ASN A 1 277 ? 37.114 14.080 -9.606 1.00 69.38 277 ASN A CA 1
ATOM 2232 C C . ASN A 1 277 ? 35.952 14.138 -8.599 1.00 69.38 277 ASN A C 1
ATOM 2234 O O . ASN A 1 277 ? 35.701 13.168 -7.890 1.00 69.38 277 ASN A O 1
ATOM 2238 N N . THR A 1 278 ? 35.208 15.245 -8.542 1.00 72.12 278 THR A N 1
ATOM 2239 C CA . THR A 1 278 ? 34.106 15.429 -7.584 1.00 72.12 278 THR A CA 1
ATOM 2240 C C . THR A 1 278 ? 32.902 14.528 -7.870 1.00 72.12 278 THR A C 1
ATOM 2242 O O . THR A 1 278 ? 32.334 13.954 -6.942 1.00 72.12 278 THR A O 1
ATOM 2245 N N . ASP A 1 279 ? 32.528 14.355 -9.139 1.00 67.19 279 ASP A N 1
ATOM 2246 C CA . ASP A 1 279 ? 31.382 13.520 -9.524 1.00 67.19 279 ASP A CA 1
ATOM 2247 C C . ASP A 1 279 ? 31.700 12.032 -9.345 1.00 67.19 279 ASP A C 1
ATOM 2249 O O . ASP A 1 279 ? 30.852 11.252 -8.906 1.00 67.19 279 ASP A O 1
ATOM 2253 N N . VAL A 1 280 ? 32.954 11.652 -9.609 1.00 70.81 280 VAL A N 1
ATOM 2254 C CA . VAL A 1 280 ? 33.474 10.301 -9.361 1.00 70.81 280 VAL A CA 1
ATOM 2255 C C . VAL A 1 280 ? 33.444 9.982 -7.864 1.00 70.81 280 VAL A C 1
ATOM 2257 O O . VAL A 1 280 ? 32.931 8.937 -7.469 1.00 70.81 280 VAL A O 1
ATOM 2260 N N . ILE A 1 281 ? 33.890 10.912 -7.013 1.00 73.50 281 ILE A N 1
ATOM 2261 C CA . ILE A 1 281 ? 33.841 10.763 -5.550 1.00 73.50 281 ILE A CA 1
ATOM 2262 C C . ILE A 1 281 ? 32.398 10.587 -5.058 1.00 73.50 281 ILE A C 1
ATOM 2264 O O . ILE A 1 281 ? 32.121 9.662 -4.294 1.00 73.50 281 ILE A O 1
ATOM 2268 N N . LEU A 1 282 ? 31.459 11.429 -5.502 1.00 72.88 282 LEU A N 1
ATOM 2269 C CA . LEU A 1 282 ? 30.055 11.333 -5.082 1.00 72.88 282 LEU A CA 1
ATOM 2270 C C . LEU A 1 282 ? 29.408 10.015 -5.527 1.00 72.88 282 LEU A C 1
ATOM 2272 O O . LEU A 1 282 ? 28.662 9.398 -4.760 1.00 72.88 282 LEU A O 1
ATOM 2276 N N . LYS A 1 283 ? 29.726 9.551 -6.739 1.00 72.56 283 LYS A N 1
ATOM 2277 C CA . LYS A 1 283 ? 29.265 8.263 -7.263 1.00 72.56 283 LYS A CA 1
ATOM 2278 C C . LYS A 1 283 ? 29.840 7.087 -6.471 1.00 72.56 283 LYS A C 1
ATOM 2280 O O . LYS A 1 283 ? 29.091 6.167 -6.142 1.00 72.56 283 LYS A O 1
ATOM 2285 N N . ASN A 1 284 ? 31.120 7.138 -6.107 1.00 77.75 284 ASN A N 1
ATOM 2286 C CA . ASN A 1 284 ? 31.779 6.095 -5.318 1.00 77.75 284 ASN A CA 1
ATOM 2287 C C . ASN A 1 284 ? 31.234 6.043 -3.887 1.00 77.75 284 ASN A C 1
ATOM 2289 O O . ASN A 1 284 ? 30.930 4.958 -3.395 1.00 77.75 284 ASN A O 1
ATOM 2293 N N . ILE A 1 285 ? 30.990 7.196 -3.252 1.00 78.94 285 ILE A N 1
ATOM 2294 C CA . ILE A 1 285 ? 30.331 7.273 -1.937 1.00 78.94 285 ILE A CA 1
ATOM 2295 C C . ILE A 1 285 ? 28.919 6.674 -2.003 1.00 78.94 285 ILE A C 1
ATOM 2297 O O . ILE A 1 285 ? 28.545 5.878 -1.139 1.00 78.94 285 ILE A O 1
ATOM 2301 N N . GLY A 1 286 ? 28.142 7.021 -3.034 1.00 73.50 286 GLY A N 1
ATOM 2302 C CA . GLY A 1 286 ? 26.809 6.459 -3.250 1.00 73.50 286 GLY A CA 1
ATOM 2303 C C . GLY A 1 286 ? 26.842 4.941 -3.443 1.00 73.50 286 GLY A C 1
ATOM 2304 O O . GLY A 1 286 ? 26.111 4.221 -2.766 1.00 73.50 286 GLY A O 1
ATOM 2305 N N . SER A 1 287 ? 27.726 4.454 -4.318 1.00 78.44 287 SER A N 1
ATOM 2306 C CA . SER A 1 287 ? 27.928 3.025 -4.596 1.00 78.44 287 SER A CA 1
ATOM 2307 C C . SER A 1 287 ? 28.349 2.245 -3.349 1.00 78.44 287 SER A C 1
ATOM 2309 O O . SER A 1 287 ? 27.725 1.241 -3.007 1.00 78.44 287 SER A O 1
ATOM 2311 N N . CYS A 1 288 ? 29.337 2.757 -2.616 1.00 83.50 288 CYS A N 1
ATOM 2312 C CA . CYS A 1 288 ? 29.834 2.168 -1.377 1.00 83.50 288 CYS A CA 1
ATOM 2313 C C . CYS A 1 288 ? 28.730 2.075 -0.316 1.00 83.50 288 CYS A C 1
ATOM 2315 O O . CYS A 1 288 ? 28.475 1.007 0.240 1.00 83.50 288 CYS A O 1
ATOM 2317 N N . GLY A 1 289 ? 27.989 3.168 -0.095 1.00 79.06 289 GLY A N 1
ATOM 2318 C CA . GLY A 1 289 ? 26.872 3.178 0.848 1.00 79.06 289 GLY A CA 1
ATOM 2319 C C . GLY A 1 289 ? 25.754 2.195 0.478 1.00 79.06 289 GLY A C 1
ATOM 2320 O O . GLY A 1 289 ? 25.114 1.626 1.365 1.00 79.06 289 GLY A O 1
ATOM 2321 N N . MET A 1 290 ? 25.520 1.959 -0.817 1.00 72.88 290 MET A N 1
ATOM 2322 C CA . MET A 1 290 ? 24.561 0.954 -1.291 1.00 72.88 290 MET A CA 1
ATOM 2323 C C . MET A 1 290 ? 25.049 -0.473 -1.035 1.00 72.88 290 MET A C 1
ATOM 2325 O O . MET A 1 290 ? 24.299 -1.279 -0.482 1.00 72.88 290 MET A O 1
ATOM 2329 N N . GLN A 1 291 ? 26.302 -0.778 -1.377 1.00 80.25 291 GLN A N 1
ATOM 2330 C CA . GLN A 1 291 ? 26.873 -2.112 -1.185 1.00 80.25 291 GLN A CA 1
ATOM 2331 C C . GLN A 1 291 ? 26.963 -2.486 0.299 1.00 80.25 291 GLN A C 1
ATOM 2333 O O . GLN A 1 291 ? 26.569 -3.588 0.675 1.00 80.25 291 GLN A O 1
ATOM 2338 N N . LEU A 1 292 ? 27.368 -1.547 1.162 1.00 81.00 292 LEU A N 1
ATOM 2339 C CA . LEU A 1 292 ? 27.403 -1.756 2.614 1.00 81.00 292 LEU A CA 1
ATOM 2340 C C . LEU A 1 292 ? 26.009 -2.022 3.199 1.00 81.00 292 LEU A C 1
ATOM 2342 O O . LEU A 1 292 ? 25.851 -2.880 4.067 1.00 81.00 292 LEU A O 1
ATOM 2346 N N . LYS A 1 293 ? 24.973 -1.337 2.700 1.00 73.69 293 LYS A N 1
ATOM 2347 C CA . LYS A 1 293 ? 23.584 -1.602 3.107 1.00 73.69 293 LYS A CA 1
ATOM 2348 C C . LYS A 1 293 ? 23.130 -3.005 2.704 1.00 73.69 293 LYS A C 1
ATOM 2350 O O . LYS A 1 293 ? 22.602 -3.725 3.550 1.00 73.69 293 LYS A O 1
ATOM 2355 N N . ALA A 1 294 ? 23.341 -3.390 1.445 1.00 73.44 294 ALA A N 1
ATOM 2356 C CA . ALA A 1 294 ? 22.959 -4.708 0.936 1.00 73.44 294 ALA A CA 1
ATOM 2357 C C . ALA A 1 294 ? 23.673 -5.834 1.699 1.00 73.44 294 ALA A C 1
ATOM 2359 O O . ALA A 1 294 ? 23.044 -6.792 2.151 1.00 73.44 294 ALA A O 1
ATOM 2360 N N . TRP A 1 295 ? 24.975 -5.667 1.923 1.00 86.81 295 TRP A N 1
ATOM 2361 C CA . TRP A 1 295 ? 25.782 -6.574 2.725 1.00 86.81 295 TRP A CA 1
ATOM 2362 C C . TRP A 1 295 ? 25.265 -6.714 4.161 1.00 86.81 295 TRP A C 1
ATOM 2364 O O . TRP A 1 295 ? 25.029 -7.833 4.612 1.00 86.81 295 TRP A O 1
ATOM 2374 N N . ASN A 1 296 ? 25.000 -5.607 4.864 1.00 80.31 296 ASN A N 1
ATOM 2375 C CA . ASN A 1 296 ? 24.485 -5.646 6.237 1.00 80.31 296 ASN A CA 1
ATOM 2376 C C . ASN A 1 296 ? 23.129 -6.374 6.325 1.00 80.31 296 ASN A C 1
ATOM 2378 O O . ASN A 1 296 ? 22.896 -7.143 7.259 1.00 80.31 296 ASN A O 1
ATOM 2382 N N . ILE A 1 297 ? 22.243 -6.187 5.339 1.00 65.50 297 ILE A N 1
ATOM 2383 C CA . ILE A 1 297 ? 20.959 -6.907 5.264 1.00 65.50 297 ILE A CA 1
ATOM 2384 C C . ILE A 1 297 ? 21.194 -8.420 5.148 1.00 65.50 297 ILE A C 1
ATOM 2386 O O . ILE A 1 297 ? 20.639 -9.196 5.933 1.00 65.50 297 ILE A O 1
ATOM 2390 N N . LEU A 1 298 ? 22.048 -8.846 4.212 1.00 72.25 298 LEU A N 1
ATOM 2391 C CA . LEU A 1 298 ? 22.375 -10.259 4.009 1.00 72.25 298 LEU A CA 1
ATOM 2392 C C . LEU A 1 298 ? 23.053 -10.871 5.240 1.00 72.25 298 LEU A C 1
ATOM 2394 O O . LEU A 1 298 ? 22.684 -11.964 5.677 1.00 72.25 298 LEU A O 1
ATOM 2398 N N . LYS A 1 299 ? 23.986 -10.144 5.857 1.00 77.25 299 LYS A N 1
ATOM 2399 C CA . LYS A 1 299 ? 24.717 -10.595 7.043 1.00 77.25 299 LYS A CA 1
ATOM 2400 C C . LYS A 1 299 ? 23.795 -10.783 8.245 1.00 77.25 299 LYS A C 1
ATOM 2402 O O . LYS A 1 299 ? 23.839 -11.828 8.893 1.00 77.25 299 LYS A O 1
ATOM 2407 N N . ARG A 1 300 ? 22.877 -9.838 8.494 1.00 67.50 300 ARG A N 1
ATOM 2408 C CA . ARG A 1 300 ? 21.836 -9.965 9.534 1.00 67.50 300 ARG A CA 1
ATOM 2409 C C . ARG A 1 300 ? 20.920 -11.156 9.287 1.00 67.50 300 ARG A C 1
ATOM 2411 O O . ARG A 1 300 ? 20.576 -11.869 10.231 1.00 67.50 300 ARG A O 1
ATOM 2418 N N . ARG A 1 301 ? 20.529 -11.389 8.033 1.00 65.38 301 ARG A N 1
ATOM 2419 C CA . ARG A 1 301 ? 19.707 -12.542 7.653 1.00 65.38 301 ARG A CA 1
ATOM 2420 C C . ARG A 1 301 ? 20.426 -13.862 7.944 1.00 65.38 301 ARG A C 1
ATOM 2422 O O . ARG A 1 301 ? 19.821 -14.732 8.568 1.00 65.38 301 ARG A O 1
ATOM 2429 N N . ASN A 1 302 ? 21.694 -13.996 7.557 1.00 71.75 302 ASN A N 1
ATOM 2430 C CA . ASN A 1 302 ? 22.488 -15.207 7.795 1.00 71.75 302 ASN A CA 1
ATOM 2431 C C . ASN A 1 302 ? 22.697 -15.462 9.295 1.00 71.75 302 ASN A C 1
ATOM 2433 O O . ASN A 1 302 ? 22.359 -16.540 9.780 1.00 71.75 302 ASN A O 1
ATOM 2437 N N . LEU A 1 303 ? 23.097 -14.435 10.055 1.00 67.94 303 LEU A N 1
ATOM 2438 C CA . LEU A 1 303 ? 23.235 -14.513 11.515 1.00 67.94 303 LEU A CA 1
ATOM 2439 C C . LEU A 1 303 ? 21.944 -15.000 12.188 1.00 67.94 303 LEU A C 1
ATOM 2441 O O . LEU A 1 303 ? 21.973 -15.878 13.048 1.00 67.94 303 LEU A O 1
ATOM 2445 N N . ARG A 1 304 ? 20.779 -14.488 11.773 1.00 60.19 304 ARG A N 1
ATOM 2446 C CA . ARG A 1 304 ? 19.485 -14.944 12.306 1.00 60.19 304 ARG A CA 1
ATOM 2447 C C . ARG A 1 304 ? 19.172 -16.394 11.938 1.00 60.19 304 ARG A C 1
ATOM 2449 O O . ARG A 1 304 ? 18.594 -17.103 12.762 1.00 60.19 304 ARG A O 1
ATOM 2456 N N . GLN A 1 305 ? 19.521 -16.843 10.732 1.00 61.41 305 GLN A N 1
ATOM 2457 C CA . GLN A 1 305 ? 19.353 -18.245 10.334 1.00 61.41 305 GLN A CA 1
ATOM 2458 C C . GLN A 1 305 ? 20.233 -19.173 11.173 1.00 61.41 305 GLN A C 1
ATOM 2460 O O . GLN A 1 305 ? 19.754 -20.214 11.621 1.00 61.41 305 GLN A O 1
ATOM 2465 N N . ASP A 1 306 ? 21.471 -18.779 11.451 1.00 63.47 306 ASP A N 1
ATOM 2466 C CA . ASP A 1 306 ? 22.396 -19.580 12.251 1.00 63.47 306 ASP A CA 1
ATOM 2467 C C . ASP A 1 306 ? 21.994 -19.615 13.729 1.00 63.47 306 ASP A C 1
ATOM 2469 O O . ASP A 1 306 ? 22.019 -20.683 14.346 1.00 63.47 306 ASP A O 1
ATOM 2473 N N . ILE A 1 307 ? 21.476 -18.506 14.272 1.00 55.41 307 ILE A N 1
ATOM 2474 C CA . ILE A 1 307 ? 20.874 -18.462 15.616 1.00 55.41 307 ILE A CA 1
ATOM 2475 C C . ILE A 1 307 ? 19.633 -19.371 15.703 1.00 55.41 307 ILE A C 1
ATOM 2477 O O . ILE A 1 307 ? 19.459 -20.093 16.689 1.00 55.41 307 ILE A O 1
ATOM 2481 N N . ARG A 1 308 ? 18.773 -19.383 14.671 1.00 57.19 308 ARG A N 1
ATOM 2482 C CA . ARG A 1 308 ? 17.606 -20.287 14.602 1.00 57.19 308 ARG A CA 1
ATOM 2483 C C . ARG A 1 308 ? 18.030 -21.762 14.598 1.00 57.19 308 ARG A C 1
ATOM 2485 O O . ARG A 1 308 ? 17.353 -22.570 15.228 1.00 57.19 308 ARG A O 1
ATOM 2492 N N . LYS A 1 309 ? 19.146 -22.102 13.942 1.00 59.94 309 LYS A N 1
ATOM 2493 C CA . LYS A 1 309 ? 19.696 -23.470 13.895 1.00 59.94 309 LYS A CA 1
ATOM 2494 C C . LYS A 1 309 ? 20.349 -23.909 15.210 1.00 59.94 309 LYS A C 1
ATOM 2496 O O . LYS A 1 309 ? 20.280 -25.085 15.540 1.00 59.94 309 LYS A O 1
ATOM 2501 N N . THR A 1 310 ? 20.975 -22.995 15.955 1.00 54.34 310 THR A N 1
ATOM 2502 C CA . THR A 1 310 ? 21.758 -23.336 17.161 1.00 54.34 310 THR A CA 1
ATOM 2503 C C . THR A 1 310 ? 20.987 -23.255 18.478 1.00 54.34 310 THR A C 1
ATOM 2505 O O . THR A 1 310 ? 21.378 -23.936 19.422 1.00 54.34 310 THR A O 1
ATOM 2508 N N . LYS A 1 311 ? 19.917 -22.449 18.596 1.00 52.00 311 LYS A N 1
ATOM 2509 C CA . LYS A 1 311 ? 19.267 -22.194 19.905 1.00 52.00 311 LYS A CA 1
ATOM 2510 C C . LYS A 1 311 ? 17.747 -22.383 19.973 1.00 52.00 311 LYS A C 1
ATOM 2512 O O . LYS A 1 311 ? 17.145 -22.016 20.977 1.00 52.00 311 LYS A O 1
ATOM 2517 N N . GLY A 1 312 ? 17.093 -22.945 18.954 1.00 48.12 312 GLY A N 1
ATOM 2518 C CA . GLY A 1 312 ? 15.656 -23.282 19.000 1.00 48.12 312 GLY A CA 1
ATOM 2519 C C . GLY A 1 312 ? 14.679 -22.093 19.060 1.00 48.12 312 GLY A C 1
ATOM 2520 O O . GLY A 1 312 ? 13.495 -22.276 18.803 1.00 48.12 312 GLY A O 1
ATOM 2521 N N . CYS A 1 313 ? 15.145 -20.871 19.334 1.00 44.41 313 CYS A N 1
ATOM 2522 C CA . CYS A 1 313 ? 14.456 -19.598 19.107 1.00 44.41 313 CYS A CA 1
ATOM 2523 C C . CYS A 1 313 ? 15.465 -18.444 19.323 1.00 44.41 313 CYS A C 1
ATOM 2525 O O . CYS A 1 313 ? 16.214 -18.496 20.301 1.00 44.41 313 CYS A O 1
ATOM 2527 N N . PRO A 1 314 ? 15.539 -17.403 18.470 1.00 42.56 314 PRO A N 1
ATOM 2528 C CA . PRO A 1 314 ? 16.481 -16.301 18.679 1.00 42.56 314 PRO A CA 1
ATOM 2529 C C . PRO A 1 314 ? 16.106 -15.428 19.889 1.00 42.56 314 PRO A C 1
ATOM 2531 O O . PRO A 1 314 ? 14.918 -15.152 20.087 1.00 42.56 314 PRO A O 1
ATOM 2534 N N . PRO A 1 315 ? 17.081 -14.893 20.651 1.00 42.91 315 PRO A N 1
ATOM 2535 C CA . PRO A 1 315 ? 16.836 -13.749 21.520 1.00 42.91 315 PRO A CA 1
ATOM 2536 C C . PRO A 1 315 ? 16.373 -12.551 20.679 1.00 42.91 315 PRO A C 1
ATOM 2538 O O . PRO A 1 315 ? 16.900 -12.268 19.603 1.00 42.91 315 PRO A O 1
ATOM 2541 N N . ARG A 1 316 ? 15.342 -11.870 21.173 1.00 46.34 316 ARG A N 1
ATOM 2542 C CA . ARG A 1 316 ? 14.633 -10.775 20.504 1.00 46.34 316 ARG A CA 1
ATOM 2543 C C . ARG A 1 316 ? 15.517 -9.527 20.386 1.00 46.34 316 ARG A C 1
ATOM 2545 O O . ARG A 1 316 ? 16.086 -9.097 21.380 1.00 46.34 316 ARG A O 1
ATOM 2552 N N . GLY A 1 317 ? 15.536 -8.900 19.206 1.00 45.22 317 GLY A N 1
ATOM 2553 C CA . GLY A 1 317 ? 15.940 -7.495 19.045 1.00 45.22 317 GLY A CA 1
ATOM 2554 C C . GLY A 1 317 ? 17.435 -7.172 18.934 1.00 45.22 317 GLY A C 1
ATOM 2555 O O . GLY A 1 317 ? 17.762 -6.000 19.043 1.00 45.22 317 GLY A O 1
ATOM 2556 N N . LEU A 1 318 ? 18.322 -8.140 18.685 1.00 44.12 318 LEU A N 1
ATOM 2557 C CA . LEU A 1 318 ? 19.767 -7.872 18.635 1.00 44.12 318 LEU A CA 1
ATOM 2558 C C . LEU A 1 318 ? 20.198 -7.175 17.328 1.00 44.12 318 LEU A C 1
ATOM 2560 O O . LEU A 1 318 ? 19.966 -7.675 16.221 1.00 44.12 318 LEU A O 1
ATOM 2564 N N . SER A 1 319 ? 20.864 -6.032 17.468 1.00 46.31 319 SER A N 1
ATOM 2565 C CA . SER A 1 319 ? 21.776 -5.460 16.471 1.00 46.31 319 SER A CA 1
ATOM 2566 C C . SER A 1 319 ? 23.056 -6.310 16.356 1.00 46.31 319 SER A C 1
ATOM 2568 O O . SER A 1 319 ? 23.376 -7.073 17.266 1.00 46.31 319 SER A O 1
ATOM 2570 N N . ILE A 1 320 ? 23.830 -6.166 15.267 1.00 43.84 320 ILE A N 1
ATOM 2571 C CA . ILE A 1 320 ? 25.136 -6.851 15.112 1.00 43.84 320 ILE A CA 1
ATOM 2572 C C . ILE A 1 320 ? 26.057 -6.564 16.317 1.00 43.84 320 ILE A C 1
ATOM 2574 O O . ILE A 1 320 ? 26.755 -7.470 16.780 1.00 43.84 320 ILE A O 1
ATOM 2578 N N . CYS A 1 321 ? 25.986 -5.348 16.880 1.00 46.16 321 CYS A N 1
ATOM 2579 C CA . CYS A 1 321 ? 26.704 -4.958 18.097 1.00 46.16 321 CYS A CA 1
ATOM 2580 C C . CYS A 1 321 ? 26.366 -5.828 19.314 1.00 46.16 321 CYS A C 1
ATOM 2582 O O . CYS A 1 321 ? 27.243 -6.119 20.122 1.00 46.16 321 CYS A O 1
ATOM 2584 N N . GLU A 1 322 ? 25.118 -6.266 19.462 1.00 44.75 322 GLU A N 1
ATOM 2585 C CA . GLU A 1 322 ? 24.681 -6.997 20.656 1.00 44.75 322 GLU A CA 1
ATOM 2586 C C . GLU A 1 322 ? 24.916 -8.512 20.543 1.00 44.75 322 GLU A C 1
ATOM 2588 O O . GLU A 1 322 ? 24.891 -9.220 21.546 1.00 44.75 322 GLU A O 1
ATOM 2593 N N . THR A 1 323 ? 25.233 -9.028 19.352 1.00 46.97 323 THR A N 1
ATOM 2594 C CA . THR A 1 323 ? 25.662 -10.429 19.182 1.00 46.97 323 THR A CA 1
ATOM 2595 C C . THR A 1 323 ? 27.105 -10.678 19.627 1.00 46.97 323 THR A C 1
ATOM 2597 O O . THR A 1 323 ? 27.380 -11.753 20.156 1.00 46.97 323 THR A O 1
ATOM 2600 N N . ARG A 1 324 ? 28.010 -9.688 19.531 1.00 45.94 324 ARG A N 1
ATOM 2601 C CA . ARG A 1 324 ? 29.374 -9.806 20.097 1.00 45.94 324 ARG A CA 1
ATOM 2602 C C . ARG A 1 324 ? 29.394 -9.760 21.632 1.00 45.94 324 ARG A C 1
ATOM 2604 O O . ARG A 1 324 ? 30.349 -10.228 22.243 1.00 45.94 324 ARG A O 1
ATOM 2611 N N . PHE A 1 325 ? 28.318 -9.292 22.270 1.00 41.38 325 PHE A N 1
ATOM 2612 C CA . PHE A 1 325 ? 28.166 -9.328 23.731 1.00 41.38 325 PHE A CA 1
ATOM 2613 C C . PHE A 1 325 ? 28.033 -10.751 24.304 1.00 41.38 325 PHE A C 1
ATOM 2615 O O . PHE A 1 325 ? 28.232 -10.941 25.502 1.00 41.38 325 PHE A O 1
ATOM 2622 N N . LEU A 1 326 ? 27.731 -11.757 23.474 1.00 42.56 326 LEU A N 1
ATOM 2623 C CA . LEU A 1 326 ? 27.639 -13.160 23.896 1.00 42.56 326 LEU A CA 1
ATOM 2624 C C . LEU A 1 326 ? 28.949 -13.948 23.720 1.00 42.56 326 LEU A C 1
ATOM 2626 O O . LEU A 1 326 ? 29.011 -15.091 24.165 1.00 42.56 326 LEU A O 1
ATOM 2630 N N . GLU A 1 327 ? 29.990 -13.348 23.131 1.00 42.84 327 GLU A N 1
ATOM 2631 C CA . GLU A 1 327 ? 31.304 -13.983 22.914 1.00 42.84 327 GLU A CA 1
ATOM 2632 C C . GLU A 1 327 ? 32.407 -13.472 23.864 1.00 42.84 327 GLU A C 1
ATOM 2634 O O . GLU A 1 327 ? 33.576 -13.801 23.700 1.00 42.84 327 GLU A O 1
ATOM 2639 N N . GLY A 1 328 ? 32.041 -12.747 24.927 1.00 38.53 328 GLY A N 1
ATOM 2640 C CA . GLY A 1 328 ? 32.879 -12.663 26.128 1.00 38.53 328 GLY A CA 1
ATOM 2641 C C . GLY A 1 328 ? 34.092 -11.732 26.070 1.00 38.53 328 GLY A C 1
ATOM 2642 O O . GLY A 1 328 ? 35.157 -12.124 26.530 1.00 38.53 328 GLY A O 1
ATOM 2643 N N . ASN A 1 329 ? 33.938 -10.482 25.624 1.00 32.47 329 ASN A N 1
ATOM 2644 C CA . ASN A 1 329 ? 34.961 -9.451 25.844 1.00 32.47 329 ASN A CA 1
ATOM 2645 C C . ASN A 1 329 ? 34.374 -8.199 26.515 1.00 32.47 329 ASN A C 1
ATOM 2647 O O . ASN A 1 329 ? 33.571 -7.470 25.938 1.00 32.47 329 ASN A O 1
ATOM 2651 N N . TYR A 1 330 ? 34.791 -7.969 27.761 1.00 33.19 330 TYR A N 1
ATOM 2652 C CA . TYR A 1 330 ? 34.615 -6.724 28.512 1.00 33.19 330 TYR A CA 1
ATOM 2653 C C . TYR A 1 330 ? 35.540 -5.634 27.946 1.00 33.19 330 TYR A C 1
ATOM 2655 O O . TYR A 1 330 ? 36.724 -5.905 27.774 1.00 33.19 330 TYR A O 1
ATOM 2663 N N . CYS A 1 331 ? 35.052 -4.398 27.766 1.00 29.22 331 CYS A N 1
ATOM 2664 C CA . CYS A 1 331 ? 35.803 -3.173 28.106 1.00 29.22 331 CYS A CA 1
ATOM 2665 C C . CYS A 1 331 ? 34.929 -1.899 28.016 1.00 29.22 331 CYS A C 1
ATOM 2667 O O . CYS A 1 331 ? 33.884 -1.924 27.366 1.00 29.22 331 CYS A O 1
ATOM 2669 N N . PRO A 1 332 ? 35.290 -0.816 28.737 1.00 34.97 332 PRO A N 1
ATOM 2670 C CA . PRO A 1 332 ? 34.347 0.112 29.348 1.00 34.97 332 PRO A CA 1
ATOM 2671 C C . PRO A 1 332 ? 33.958 1.289 28.453 1.00 34.97 332 PRO A C 1
ATOM 2673 O O . PRO A 1 332 ? 34.698 1.719 27.574 1.00 34.97 332 PRO A O 1
ATOM 2676 N N . ARG A 1 333 ? 32.785 1.854 28.756 1.00 28.69 333 ARG A N 1
ATOM 2677 C CA . ARG A 1 333 ? 32.343 3.154 28.248 1.00 28.69 333 ARG A CA 1
ATOM 2678 C C . ARG A 1 333 ? 33.378 4.219 28.608 1.00 28.69 333 ARG A C 1
ATOM 2680 O O . ARG A 1 333 ? 33.600 4.464 29.791 1.00 28.69 333 ARG A O 1
ATOM 2687 N N . THR A 1 334 ? 33.901 4.918 27.612 1.00 28.91 334 THR A N 1
ATOM 2688 C CA . THR A 1 334 ? 34.426 6.270 27.800 1.00 28.91 334 THR A CA 1
ATOM 2689 C C . THR A 1 334 ? 33.536 7.240 27.049 1.00 28.91 334 THR A C 1
ATOM 2691 O O . THR A 1 334 ? 33.373 7.161 25.835 1.00 28.91 334 THR A O 1
ATOM 2694 N N . SER A 1 335 ? 32.920 8.119 27.825 1.00 31.28 335 SER A N 1
ATOM 2695 C CA . SER A 1 335 ? 32.269 9.342 27.386 1.00 31.28 335 SER A CA 1
ATOM 2696 C C . SER A 1 335 ? 33.288 10.338 26.841 1.00 31.28 335 SER A C 1
ATOM 2698 O O . SER A 1 335 ? 34.251 10.634 27.549 1.00 31.28 335 SER A O 1
ATOM 2700 N N . THR A 1 336 ? 32.986 10.925 25.687 1.00 31.95 336 THR A N 1
ATOM 2701 C CA . THR A 1 336 ? 33.178 12.356 25.393 1.00 31.95 3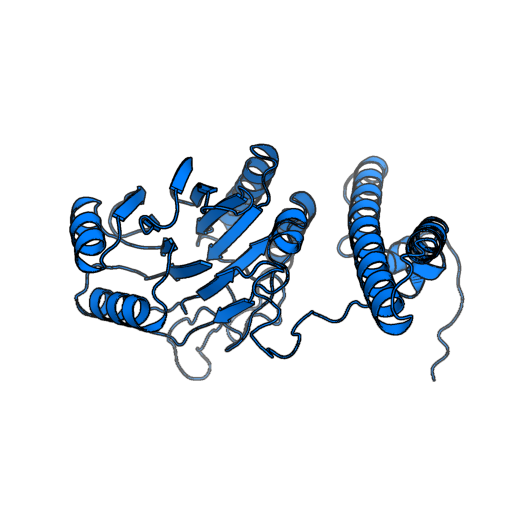36 THR A CA 1
ATOM 2702 C C . THR A 1 336 ? 32.131 12.792 24.389 1.00 31.95 336 THR A C 1
ATOM 2704 O O . THR A 1 336 ? 32.017 12.088 23.360 1.00 31.95 336 THR A O 1
#

Radius of gyration: 21.95 Å; Cα contacts (8 Å, |Δi|>4): 563; chains: 1; bounding box: 60×44×52 Å

Solvent-accessible surface area (backbone atoms only — not comparable to full-atom values): 18735 Å² total; per-residue (Å²): 89,31,37,36,34,33,49,44,77,37,57,83,42,73,66,49,50,52,52,52,48,49,50,43,70,76,61,58,48,43,32,38,37,37,30,30,31,39,46,53,66,70,61,54,47,57,46,35,60,75,69,67,37,70,44,76,49,73,42,69,30,66,75,84,42,44,14,38,37,40,37,26,25,84,76,44,48,76,46,84,73,50,72,52,93,42,33,44,31,30,41,37,39,39,86,99,51,79,66,30,27,44,28,42,36,43,36,44,81,53,74,90,54,31,63,60,47,41,51,46,52,44,51,54,49,74,73,52,90,52,30,30,40,39,37,36,37,51,62,51,44,78,50,74,88,41,49,44,57,78,78,85,76,61,67,64,61,23,46,54,51,50,50,35,30,58,77,48,54,38,41,77,68,63,71,45,70,66,82,54,26,31,41,76,83,46,66,79,86,69,26,33,35,29,27,28,54,52,43,34,28,25,63,61,29,42,68,57,25,66,71,42,48,33,35,41,50,69,73,70,96,26,58,27,29,35,39,39,33,43,52,26,35,76,89,59,57,84,78,56,94,66,81,79,78,64,76,72,89,75,84,58,76,70,46,79,79,34,71,69,50,52,50,47,48,53,63,36,68,68,71,85,65,100,61,64,67,68,60,48,51,55,49,31,54,53,50,27,56,49,52,54,50,54,48,52,53,53,51,54,52,51,53,53,51,53,38,43,73,75,58,83,56,65,80,83,87,71,52,80,73,56,58,56,70,78,72,75,75,90,80,80,92,76,89,130

pLDDT: mean 83.76, std 18.48, range [28.69, 98.69]

Foldseek 3Di:
DKEKADAQLEPPDPLSLVVVLVCCVPGVHQKYKYKQHQDDPVVVVVSCVVSVFDDKDKDHADHNGIIMMMTGHPQKDWAFDDDDSFWTKTWIDGPPAFIAIEIEGHADLDLVCRLVVLVVLLVVLVRDDGWYKYWYFSNDDLDQVQKDADDGDDPVSSQSVVVSCLSSQKDFPDADDDSFFAWPPDDDRRIMTGNRTTMITHPNQCQQQVPKHWYFADDRNDRGTMIMIDRHGPVRVVPDPPDDPPPPLDDDPVLVVDVVLVVLLVVLLPDDDPDDPVVSVVSSVVSSSSVSVVVLSVVVVVVLVVCCVPPVHDDPDDDPVVVVVVVDDDDDDDDD

Secondary structure (DSSP, 8-state):
-EEEEEE-S---SHHHHHHHHHHHHHH--SEEEEE-----HHHHHHHHHHTT-SEEEEE--BTTB--EEEEE-TTEEEEEEEEETTEEEEEEEETTS--EEEEEEE--SSGGGHHHHHHHHHHHHHH--S-EEEEEE-S--SSGGGEESSSPPPHHHHHHHHHHHHHTTEEE---BS-S-SEE----GGG--EE--EEEEEEHHHHHHSTT-EEEEEEE-SSSBEEEEEE---TTTTTS-------------GGGGGSHHHHHHHHHHH-----S-HHHHHHHHHHHHHHHHHHHHHHHHHHHHHHHHHHHSSPPTT--HHHHGGGS---------